Protein AF-A0A9N8HXK8-F1 (afdb_monomer_lite)

Foldseek 3Di:
DWDWDWDWDDDPNQTKIWIDTDDPDDPPDDDDIPIDDPPPPPDPDPPDPPPDPAKDDKWFKFFDDDPDDDDPDDDPVHAFWTKFAQDCQPPHDRWADDDPDIDHDDNFFIAIGTDDPPRQRRIKMWGWPQWDDDDPDTWTKTFIAGPVRWTWFDDDFTITTHPDDDPPPQRRIKTWLDFHPDADPDPVDFGKTWIAGCDPNDSQWTFFFDADGDHNYTTTIDGNVVCVPNRRVGGIIGTDDDPPPPDPPPDPPDPPDDPDDDDDDDDDDDDDDDDDD

Structure (mmCIF, N/CA/C/O backbone):
data_AF-A0A9N8HXK8-F1
#
_entry.id   AF-A0A9N8HXK8-F1
#
loop_
_atom_site.group_PDB
_atom_site.id
_atom_site.type_symbol
_atom_site.label_atom_id
_atom_site.label_alt_id
_atom_site.label_comp_id
_atom_site.label_asym_id
_atom_site.label_entity_id
_atom_site.label_seq_id
_atom_site.pdbx_PDB_ins_code
_atom_site.Cartn_x
_atom_site.Cartn_y
_atom_site.Cartn_z
_atom_site.occupancy
_atom_site.B_iso_or_equiv
_atom_site.auth_seq_id
_atom_site.auth_comp_id
_atom_site.auth_asym_id
_atom_site.auth_atom_id
_atom_site.pdbx_PDB_model_num
ATOM 1 N N . GLU A 1 1 ? -29.219 19.115 31.962 1.00 43.78 1 GLU A N 1
ATOM 2 C CA . GLU A 1 1 ? -28.554 18.117 31.107 1.00 43.78 1 GLU A CA 1
ATOM 3 C C . GLU A 1 1 ? -27.459 18.881 30.406 1.00 43.78 1 GLU A C 1
ATOM 5 O O . GLU A 1 1 ? -27.783 19.799 29.669 1.00 43.78 1 GLU A O 1
ATOM 10 N N . ASP A 1 2 ? -26.200 18.621 30.743 1.00 38.12 2 ASP A N 1
ATOM 11 C CA . ASP A 1 2 ? -25.096 19.437 30.236 1.00 38.12 2 ASP A CA 1
ATOM 12 C C . ASP A 1 2 ? -24.826 19.049 28.780 1.00 38.12 2 ASP A C 1
ATOM 14 O O . ASP A 1 2 ? -24.461 17.909 28.480 1.00 38.12 2 ASP A O 1
ATOM 18 N N . THR A 1 3 ? -25.063 19.982 27.862 1.00 44.72 3 THR A N 1
ATOM 19 C CA . THR A 1 3 ? -24.798 19.802 26.433 1.00 44.72 3 THR A CA 1
ATOM 20 C C . THR A 1 3 ? -23.419 20.353 26.092 1.00 44.72 3 THR A C 1
ATOM 22 O O . THR A 1 3 ? -23.139 21.525 26.340 1.00 44.72 3 THR A O 1
ATOM 25 N N . TRP A 1 4 ? -22.566 19.517 25.501 1.00 45.34 4 TRP A N 1
ATOM 26 C CA . TRP A 1 4 ? -21.218 19.885 25.068 1.00 45.34 4 TRP A CA 1
ATOM 27 C C . TRP A 1 4 ? -21.169 19.999 23.545 1.00 45.34 4 TRP A C 1
ATOM 29 O O . TRP A 1 4 ? -21.616 19.093 22.841 1.00 45.34 4 TRP A O 1
ATOM 39 N N . GLU A 1 5 ? -20.577 21.076 23.035 1.00 46.69 5 GLU A N 1
ATOM 40 C CA . GLU A 1 5 ? -20.221 21.204 21.619 1.00 46.69 5 GLU A CA 1
ATOM 41 C C . GLU A 1 5 ? -18.714 20.979 21.453 1.00 46.69 5 GLU A C 1
ATOM 43 O O . GLU A 1 5 ? -17.900 21.578 22.160 1.00 46.69 5 GLU A O 1
ATOM 48 N N . THR A 1 6 ? -18.341 20.106 20.515 1.00 43.06 6 THR A N 1
ATOM 49 C CA . THR A 1 6 ? -16.945 19.890 20.113 1.00 43.06 6 THR A CA 1
ATOM 50 C C . THR A 1 6 ? -16.745 20.428 18.705 1.00 43.06 6 THR A C 1
ATOM 52 O O . THR A 1 6 ? -17.571 20.206 17.820 1.00 43.06 6 THR A O 1
ATOM 55 N N . MET A 1 7 ? -15.652 21.160 18.497 1.00 44.94 7 MET A N 1
ATOM 56 C CA . MET A 1 7 ? -15.270 21.665 17.182 1.00 44.94 7 MET A CA 1
ATOM 57 C C . MET A 1 7 ? -13.817 21.292 16.913 1.00 44.94 7 MET A C 1
ATOM 59 O O . MET A 1 7 ? -12.911 21.712 17.634 1.00 44.94 7 MET A O 1
ATOM 63 N N . GLU A 1 8 ? -13.610 20.495 15.871 1.00 42.19 8 GLU A N 1
ATOM 64 C CA . GLU A 1 8 ? -12.284 20.144 15.382 1.00 42.19 8 GLU A CA 1
ATOM 65 C C . GLU A 1 8 ? -11.814 21.232 14.413 1.00 42.19 8 GLU A C 1
ATOM 67 O O . GLU A 1 8 ? -12.523 21.623 13.482 1.00 42.19 8 GLU A O 1
ATOM 72 N N . SER A 1 9 ? -10.625 21.776 14.649 1.00 48.44 9 SER A N 1
ATOM 73 C CA . SER A 1 9 ? -10.037 22.780 13.771 1.00 48.44 9 SER A CA 1
ATOM 74 C C . SER A 1 9 ? -8.517 22.635 13.767 1.00 48.44 9 SER A C 1
ATOM 76 O O . SER A 1 9 ? -7.923 22.084 14.693 1.00 48.44 9 SER A O 1
ATOM 78 N N . SER A 1 10 ? -7.881 23.059 12.674 1.00 39.41 10 SER A N 1
ATOM 79 C CA . SER A 1 10 ? -6.444 22.898 12.463 1.00 39.41 10 SER A CA 1
ATOM 80 C C . SER A 1 10 ? -5.807 24.237 12.116 1.00 39.41 10 SER A C 1
ATOM 82 O O . SER A 1 10 ? -6.100 24.821 11.072 1.00 39.41 10 SER A O 1
ATOM 84 N N . ILE A 1 11 ? -4.875 24.685 12.951 1.00 39.72 11 ILE A N 1
ATOM 85 C CA . ILE A 1 11 ? -3.982 25.812 12.683 1.00 39.72 11 ILE A CA 1
ATOM 86 C C . ILE A 1 11 ? -2.592 25.191 12.560 1.00 39.72 11 ILE A C 1
ATOM 88 O O . ILE A 1 11 ? -2.108 24.559 13.494 1.00 39.72 11 ILE A O 1
ATOM 92 N N . LEU A 1 12 ? -1.972 25.321 11.382 1.00 40.28 12 LEU A N 1
ATOM 93 C CA . LEU A 1 12 ? -0.624 24.805 11.086 1.00 40.28 12 LEU A CA 1
ATOM 94 C C . LEU A 1 12 ? -0.465 23.268 11.162 1.00 40.28 12 LEU A C 1
ATOM 96 O O . LEU A 1 12 ? 0.637 22.776 11.379 1.00 40.28 12 LEU A O 1
ATOM 100 N N . GLY A 1 13 ? -1.541 22.500 10.954 1.00 42.47 13 GLY A N 1
ATOM 101 C CA . GLY A 1 13 ? -1.471 21.031 10.872 1.00 42.47 13 GLY A CA 1
ATOM 102 C C . GLY A 1 13 ? -1.364 20.305 12.217 1.00 42.47 13 GLY A C 1
ATOM 103 O O . GLY A 1 13 ? -1.147 19.097 12.231 1.00 42.47 13 GLY A O 1
ATOM 104 N N . ILE A 1 14 ? -1.543 21.014 13.334 1.00 42.06 14 ILE A N 1
ATOM 105 C CA . ILE A 1 14 ? -1.634 20.416 14.668 1.00 42.06 14 ILE A CA 1
ATOM 106 C C . ILE A 1 14 ? -3.122 20.333 15.045 1.00 42.06 14 ILE A C 1
ATOM 108 O O . ILE A 1 14 ? -3.783 21.377 15.048 1.00 42.06 14 ILE A O 1
ATOM 112 N N . PRO A 1 15 ? -3.670 19.137 15.334 1.00 48.53 15 PRO A N 1
ATOM 113 C CA . PRO A 1 15 ? -5.048 19.012 15.789 1.00 48.53 15 PRO A CA 1
ATOM 114 C C . PRO A 1 15 ? -5.186 19.593 17.201 1.00 48.53 15 PRO A C 1
ATOM 116 O O . PRO A 1 15 ? -4.362 19.322 18.077 1.00 48.53 15 PRO A O 1
ATOM 119 N N . TYR A 1 16 ? -6.233 20.381 17.428 1.00 50.00 16 TYR A N 1
ATOM 120 C CA . TYR A 1 16 ? -6.632 20.830 18.759 1.00 50.00 16 TYR A CA 1
ATOM 121 C C . TYR A 1 16 ? -8.112 20.553 18.991 1.00 50.00 16 TYR A C 1
ATOM 123 O O . TYR A 1 16 ? -8.918 20.557 18.061 1.00 50.00 16 TYR A O 1
ATOM 131 N N . TRP A 1 17 ? -8.452 20.338 20.258 1.00 53.06 17 TRP A N 1
ATOM 132 C CA . TRP A 1 17 ? -9.821 20.165 20.719 1.00 53.06 17 TRP A CA 1
ATOM 133 C C . TRP A 1 17 ? -10.184 21.387 21.553 1.00 53.06 17 TRP A C 1
ATOM 135 O O . TRP A 1 17 ? -9.527 21.678 22.556 1.00 53.06 17 TRP A O 1
ATOM 145 N N . CYS A 1 18 ? -11.206 22.119 21.123 1.00 56.41 18 CYS A N 1
ATOM 146 C CA . CYS A 1 18 ? -11.802 23.170 21.936 1.00 56.41 18 CYS A CA 1
ATOM 147 C C . CYS A 1 18 ? -13.104 22.621 22.513 1.00 56.41 18 CYS A C 1
ATOM 149 O O . CYS A 1 18 ? -13.940 22.088 21.779 1.00 56.41 18 CYS A O 1
ATOM 151 N N . VAL A 1 19 ? -13.248 22.727 23.830 1.00 54.22 19 VAL A N 1
ATOM 152 C CA . VAL A 1 19 ? -14.462 22.327 24.539 1.00 54.22 19 VAL A CA 1
ATOM 153 C C . VAL A 1 19 ? -15.177 23.600 24.956 1.00 54.22 19 VAL A C 1
ATOM 155 O O . VAL A 1 19 ? -14.555 24.523 25.481 1.00 54.22 19 VAL A O 1
ATOM 158 N N . LYS A 1 20 ? -16.482 23.666 24.697 1.00 61.44 20 LYS A N 1
ATOM 159 C CA . LYS A 1 20 ? -17.329 24.756 25.169 1.00 61.44 20 LYS A CA 1
ATOM 160 C C . LYS A 1 20 ? -18.378 24.191 26.112 1.00 61.44 20 LYS A C 1
ATOM 162 O O . LYS A 1 20 ? -19.207 23.379 25.704 1.00 61.44 20 LYS A O 1
ATOM 167 N N . GLU A 1 21 ? -18.334 24.632 27.361 1.00 55.91 21 GLU A N 1
ATOM 168 C CA . GLU A 1 21 ? -19.399 24.378 28.324 1.00 55.91 21 GLU A CA 1
ATOM 169 C C . GLU A 1 21 ? -20.578 25.302 27.997 1.00 55.91 21 GLU A C 1
ATOM 171 O O . GLU A 1 21 ? -20.448 26.530 28.014 1.00 55.91 21 GLU A O 1
ATOM 176 N N . ILE A 1 22 ? -21.726 24.725 27.639 1.00 54.38 22 ILE A N 1
ATOM 177 C CA . ILE A 1 22 ? -22.954 25.493 27.428 1.00 54.38 22 ILE A CA 1
ATOM 178 C C . ILE A 1 22 ? -23.648 25.607 28.780 1.00 54.38 22 ILE A C 1
ATOM 180 O O . ILE A 1 22 ? -24.385 24.718 29.197 1.00 54.38 22 ILE A O 1
ATOM 184 N N . VAL A 1 23 ? -23.398 26.714 29.475 1.00 57.69 23 VAL A N 1
ATOM 185 C CA . VAL A 1 23 ? -24.142 27.045 30.691 1.00 57.69 23 VAL A CA 1
ATOM 186 C C . VAL A 1 23 ? -25.466 27.678 30.269 1.00 57.69 23 VAL A C 1
ATOM 188 O O . VAL A 1 23 ? -25.507 28.821 29.806 1.00 57.69 23 VAL A O 1
ATOM 191 N N . ASP A 1 24 ? -26.553 26.918 30.392 1.00 55.47 24 ASP A N 1
ATOM 192 C CA . ASP A 1 24 ? -27.912 27.400 30.154 1.00 55.47 24 ASP A CA 1
ATOM 193 C C . ASP A 1 24 ? -28.216 28.606 31.062 1.00 55.47 24 ASP A C 1
ATOM 195 O O . ASP A 1 24 ? -28.343 28.450 32.274 1.00 55.47 24 ASP A O 1
ATOM 199 N N . SER A 1 25 ? -28.319 29.804 30.464 1.00 53.38 25 SER A N 1
ATOM 200 C CA . SER A 1 25 ? -29.439 30.756 30.648 1.00 53.38 25 SER A CA 1
ATOM 201 C C . SER A 1 25 ? -29.139 32.226 30.302 1.00 53.38 25 SER A C 1
ATOM 203 O O . SER A 1 25 ? -30.004 33.061 30.544 1.00 53.38 25 SER A O 1
ATOM 205 N N . ASP A 1 26 ? -27.988 32.600 29.731 1.00 50.56 26 ASP A N 1
ATOM 206 C CA . ASP A 1 26 ? -27.752 34.007 29.342 1.00 50.56 26 ASP A CA 1
ATOM 207 C C . ASP A 1 26 ? -26.970 34.144 28.025 1.00 50.56 26 ASP A C 1
ATOM 209 O O . ASP A 1 26 ? -25.740 34.173 27.987 1.00 50.56 26 ASP A O 1
ATOM 213 N N . ALA A 1 27 ? -27.703 34.309 26.920 1.00 53.38 27 ALA A N 1
ATOM 214 C CA . ALA A 1 27 ? -27.192 34.429 25.549 1.00 53.38 27 ALA A CA 1
ATOM 215 C C . ALA A 1 27 ? -26.409 35.734 25.246 1.00 53.38 27 ALA A C 1
ATOM 217 O O . ALA A 1 27 ? -26.303 36.136 24.089 1.00 53.38 27 ALA A O 1
ATOM 218 N N . SER A 1 28 ? -25.876 36.428 26.258 1.00 51.12 28 SER A N 1
ATOM 219 C CA . SER A 1 28 ? -25.209 37.731 26.088 1.00 51.12 28 SER A CA 1
ATOM 220 C C . SER A 1 28 ? -23.779 37.820 26.627 1.00 51.12 28 SER A C 1
ATOM 222 O O . SER A 1 28 ? -23.146 38.867 26.480 1.00 51.12 28 SER A O 1
ATOM 224 N N . LYS A 1 29 ? -23.221 36.747 27.200 1.00 48.50 29 LYS A N 1
ATOM 225 C CA . LYS A 1 29 ? -21.821 36.740 27.645 1.00 48.50 29 LYS A CA 1
ATOM 226 C C . LYS A 1 29 ? -20.966 35.920 26.685 1.00 48.50 29 LYS A C 1
ATOM 228 O O . LYS A 1 29 ? -21.115 34.710 26.583 1.00 48.50 29 LYS A O 1
ATOM 233 N N . SER A 1 30 ? -20.075 36.615 25.978 1.00 49.72 30 SER A N 1
ATOM 234 C CA . SER A 1 30 ? -18.961 36.024 25.234 1.00 49.72 30 SER A CA 1
ATOM 235 C C . SER A 1 30 ? -18.102 35.209 26.200 1.00 49.72 30 SER A C 1
ATOM 237 O O . SER A 1 30 ? -17.313 35.786 26.944 1.00 49.72 30 SER A O 1
ATOM 239 N N . SER A 1 31 ? -18.294 33.893 26.236 1.00 51.03 31 SER A N 1
ATOM 240 C CA . SER A 1 31 ? -17.411 32.964 26.936 1.00 51.03 31 SER A CA 1
ATOM 241 C C . SER A 1 31 ? -16.248 32.601 26.015 1.00 51.03 31 SER A C 1
ATOM 243 O O . SER A 1 31 ? -16.475 32.121 24.900 1.00 51.03 31 SER A O 1
ATOM 245 N N . ASP A 1 32 ? -15.025 32.838 26.477 1.00 56.16 32 ASP A N 1
ATOM 246 C CA . ASP A 1 32 ? -13.803 32.433 25.789 1.00 56.16 32 ASP A CA 1
ATOM 247 C C . ASP A 1 32 ? -13.749 30.899 25.665 1.00 56.16 32 ASP A C 1
ATOM 249 O O . ASP A 1 32 ? -14.110 30.178 26.594 1.00 56.16 32 ASP A O 1
ATOM 253 N N . TYR A 1 33 ? -13.332 30.387 24.504 1.00 59.19 33 TYR A N 1
ATOM 254 C CA . TYR A 1 33 ? -13.090 28.955 24.326 1.00 59.19 33 TYR A CA 1
ATOM 255 C C . TYR A 1 33 ? -11.821 28.564 25.089 1.00 59.19 33 TYR A C 1
ATOM 257 O O . TYR A 1 33 ? -10.746 29.101 24.808 1.00 59.19 33 TYR A O 1
ATOM 265 N N . GLU A 1 34 ? -11.910 27.587 25.991 1.00 52.78 34 GLU A N 1
ATOM 266 C CA . GLU A 1 34 ? -10.719 26.908 26.499 1.00 52.78 34 GLU A CA 1
ATOM 267 C C . GLU A 1 34 ? -10.285 25.855 25.474 1.00 52.78 34 GLU A C 1
ATOM 269 O O . GLU A 1 34 ? -10.826 24.752 25.377 1.00 52.78 34 GLU A O 1
ATOM 274 N N . CYS A 1 35 ? -9.309 26.224 24.647 1.00 49.50 35 CYS A N 1
ATOM 275 C CA . CYS A 1 35 ? -8.663 25.289 23.738 1.00 49.50 35 CYS A CA 1
ATOM 276 C C . CYS A 1 35 ? -7.465 24.659 24.451 1.00 49.50 35 CYS A C 1
ATOM 278 O O . CYS A 1 35 ? -6.475 25.332 24.752 1.00 49.50 35 CYS A O 1
ATOM 280 N N . LEU A 1 36 ? -7.542 23.355 24.713 1.00 43.75 36 LEU A N 1
ATOM 281 C CA . LEU A 1 36 ? -6.423 22.610 25.276 1.00 43.75 36 LEU A CA 1
ATOM 282 C C . LEU A 1 36 ? -5.403 22.343 24.169 1.00 43.75 36 LEU A C 1
ATOM 284 O O . LEU A 1 36 ? -5.621 21.543 23.257 1.00 43.75 36 LEU A O 1
ATOM 288 N N . ARG A 1 37 ? -4.257 23.019 24.258 1.00 42.53 37 ARG A N 1
ATOM 289 C CA . ARG A 1 37 ? -3.089 22.700 23.440 1.00 42.53 37 ARG A CA 1
ATOM 290 C C . ARG A 1 37 ? -2.465 21.421 23.992 1.00 42.53 37 ARG A C 1
ATOM 292 O O . ARG A 1 37 ? -1.846 21.450 25.052 1.00 42.53 37 ARG A O 1
ATOM 299 N N . MET A 1 38 ? -2.595 20.306 23.275 1.00 41.28 38 MET A N 1
ATOM 300 C CA . MET A 1 38 ? -1.751 19.142 23.544 1.00 41.28 38 MET A CA 1
ATOM 301 C C . MET A 1 38 ? -0.320 19.474 23.120 1.00 41.28 38 MET A C 1
ATOM 303 O O . MET A 1 38 ? 0.072 19.282 21.969 1.00 41.28 38 MET A O 1
ATOM 307 N N . GLU A 1 39 ? 0.472 20.007 24.045 1.00 36.28 39 GLU A N 1
ATOM 308 C CA . GLU A 1 39 ? 1.921 20.025 23.895 1.00 36.28 39 GLU A CA 1
ATOM 309 C C . GLU A 1 39 ? 2.423 18.593 24.099 1.00 36.28 39 GLU A C 1
ATOM 311 O O . GLU A 1 39 ? 2.677 18.141 25.214 1.00 36.28 39 GLU A O 1
ATOM 316 N N . TYR A 1 40 ? 2.524 17.842 23.000 1.00 38.44 40 TYR A N 1
ATOM 317 C CA . TYR A 1 40 ? 3.260 16.584 23.001 1.00 38.44 40 TYR A CA 1
ATOM 318 C C . TYR A 1 40 ? 4.741 16.908 23.197 1.00 38.44 40 TYR A C 1
ATOM 320 O O . TYR A 1 40 ? 5.470 17.216 22.253 1.00 38.44 40 TYR A O 1
ATOM 328 N N . HIS A 1 41 ? 5.198 16.842 24.445 1.00 30.33 41 HIS A N 1
ATOM 329 C CA . HIS A 1 41 ? 6.618 16.772 24.749 1.00 30.33 41 HIS A CA 1
ATOM 330 C C . HIS A 1 41 ? 7.127 15.393 24.325 1.00 30.33 41 HIS A C 1
ATOM 332 O O . HIS A 1 41 ? 7.192 14.462 25.123 1.00 30.33 41 HIS A O 1
ATOM 338 N N . ALA A 1 42 ? 7.460 15.249 23.042 1.00 37.03 42 ALA A N 1
ATOM 339 C CA . ALA A 1 42 ? 8.245 14.121 22.572 1.00 37.03 42 ALA A CA 1
ATOM 340 C C . ALA A 1 42 ? 9.634 14.230 23.212 1.00 37.03 42 ALA A C 1
ATOM 342 O O . ALA A 1 42 ? 10.468 15.036 22.794 1.00 37.03 42 ALA A O 1
ATOM 343 N N . THR A 1 43 ? 9.878 13.464 24.272 1.00 32.28 43 THR A N 1
ATOM 344 C CA . THR A 1 43 ? 11.224 13.280 24.809 1.00 32.28 43 THR A CA 1
ATOM 345 C C . THR A 1 43 ? 12.066 12.654 23.697 1.00 32.28 43 THR A C 1
ATOM 347 O O . THR A 1 43 ? 11.674 11.593 23.203 1.00 32.28 43 THR A O 1
ATOM 350 N N . PRO A 1 44 ? 13.192 13.262 23.272 1.00 32.19 44 PRO A N 1
ATOM 351 C CA . PRO A 1 44 ? 14.061 12.660 22.272 1.00 32.19 44 PRO A CA 1
ATOM 352 C C . PRO A 1 44 ? 14.497 11.290 22.780 1.00 32.19 44 PRO A C 1
ATOM 354 O O . PRO A 1 44 ? 15.247 11.186 23.752 1.00 32.19 44 PRO A O 1
ATOM 357 N N . THR A 1 45 ? 13.970 10.230 22.177 1.00 40.12 45 THR A N 1
ATOM 358 C CA . THR A 1 45 ? 14.437 8.879 22.466 1.00 40.12 45 THR A CA 1
ATOM 359 C C . THR A 1 45 ? 15.822 8.764 21.827 1.00 40.12 45 THR A C 1
ATOM 361 O O . THR A 1 45 ? 15.977 9.185 20.676 1.00 40.12 45 THR A O 1
ATOM 364 N N . PRO A 1 46 ? 16.853 8.285 22.545 1.00 36.34 46 PRO A N 1
ATOM 365 C CA . PRO A 1 46 ? 18.149 8.036 21.925 1.00 36.34 46 PRO A CA 1
ATOM 366 C C . PRO A 1 46 ? 17.964 7.117 20.704 1.00 36.34 46 PRO A C 1
ATOM 368 O O . PRO A 1 46 ? 17.074 6.264 20.733 1.00 36.34 46 PRO A O 1
ATOM 371 N N . PRO A 1 47 ? 18.748 7.306 19.626 1.00 41.75 47 PRO A N 1
ATOM 372 C CA . PRO A 1 47 ? 18.647 6.465 18.439 1.00 41.75 47 PRO A CA 1
ATOM 373 C C . PRO A 1 47 ? 18.839 5.003 18.848 1.00 41.75 47 PRO A C 1
ATOM 375 O O . PRO A 1 47 ? 19.837 4.661 19.479 1.00 41.75 47 PRO A O 1
ATOM 378 N N . ASP A 1 48 ? 17.846 4.171 18.543 1.00 43.09 48 ASP A N 1
ATOM 379 C CA . ASP A 1 48 ? 17.855 2.760 18.908 1.00 43.09 48 ASP A CA 1
ATOM 380 C C . ASP A 1 48 ? 18.904 2.030 18.056 1.00 43.09 48 ASP A C 1
ATOM 382 O O . ASP A 1 48 ? 18.825 1.994 16.827 1.00 43.09 48 ASP A O 1
ATOM 386 N N . GLU A 1 49 ? 19.915 1.472 18.720 1.00 38.69 49 GLU A N 1
ATOM 387 C CA . GLU A 1 49 ? 21.100 0.837 18.122 1.00 38.69 49 GLU A CA 1
ATOM 388 C C 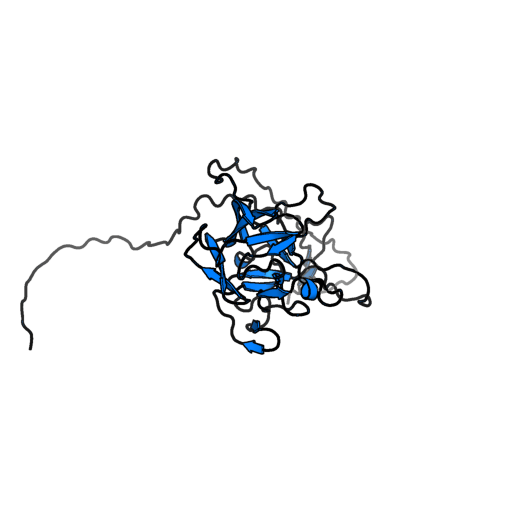. GLU A 1 49 ? 20.767 -0.504 17.423 1.00 38.69 49 GLU A C 1
ATOM 390 O O . GLU A 1 49 ? 21.635 -1.153 16.843 1.00 38.69 49 GLU A O 1
ATOM 395 N N . HIS A 1 50 ? 19.488 -0.907 17.427 1.00 45.66 50 HIS A N 1
ATOM 396 C CA . HIS A 1 50 ? 18.963 -2.108 16.773 1.00 45.66 50 HIS A CA 1
ATOM 397 C C . HIS A 1 50 ? 18.094 -1.849 15.534 1.00 45.66 50 HIS A C 1
ATOM 399 O O . HIS A 1 50 ? 17.378 -2.748 15.089 1.00 45.66 50 HIS A O 1
ATOM 405 N N . GLN A 1 51 ? 18.173 -0.668 14.918 1.00 44.97 51 GLN A N 1
ATOM 406 C CA . GLN A 1 51 ? 17.661 -0.509 13.558 1.00 44.97 51 GLN A CA 1
ATOM 407 C C . GLN A 1 51 ? 18.446 -1.440 12.626 1.00 44.97 51 GLN A C 1
ATOM 409 O O . GLN A 1 51 ? 19.631 -1.218 12.367 1.00 44.97 51 GLN A O 1
ATOM 414 N N . GLN A 1 52 ? 17.801 -2.512 12.147 1.00 48.12 52 GLN A N 1
ATOM 415 C CA . GLN A 1 52 ? 18.407 -3.347 11.117 1.00 48.12 52 GLN A CA 1
ATOM 416 C C . GLN A 1 52 ? 18.775 -2.441 9.934 1.00 48.12 52 GLN A C 1
ATOM 418 O O . GLN A 1 52 ? 17.931 -1.657 9.483 1.00 48.12 52 GLN A O 1
ATOM 423 N N . PRO A 1 53 ? 20.029 -2.493 9.454 1.00 42.84 53 PRO A N 1
ATOM 424 C CA . PRO A 1 53 ? 20.451 -1.673 8.333 1.00 42.84 53 PRO A CA 1
ATOM 425 C C . PRO A 1 53 ? 19.554 -1.988 7.132 1.00 42.84 53 PRO A C 1
ATOM 427 O O . PRO A 1 53 ? 19.567 -3.109 6.636 1.00 42.84 53 PRO A O 1
ATOM 430 N N . GLY A 1 54 ? 18.755 -1.007 6.700 1.00 59.31 54 GLY A N 1
ATOM 431 C CA . GLY A 1 54 ? 17.846 -1.139 5.557 1.00 59.31 54 GLY A CA 1
ATOM 432 C C . GLY A 1 54 ? 16.347 -1.058 5.868 1.00 59.31 54 GLY A C 1
ATOM 433 O O . GLY A 1 54 ? 15.565 -1.026 4.925 1.00 59.31 54 GLY A O 1
ATOM 434 N N . SER A 1 55 ? 15.914 -0.978 7.132 1.00 65.50 55 SER A N 1
ATOM 435 C CA . SER A 1 55 ? 14.487 -0.759 7.427 1.00 65.50 55 SER A CA 1
ATOM 436 C C . SER A 1 55 ? 14.129 0.730 7.342 1.00 65.50 55 SER A C 1
ATOM 438 O O . SER A 1 55 ? 14.671 1.565 8.074 1.00 65.50 55 SER A O 1
ATOM 440 N N . PHE A 1 56 ? 13.228 1.085 6.428 1.00 70.19 56 PHE A N 1
ATOM 441 C CA . PHE A 1 56 ? 12.624 2.415 6.382 1.00 70.19 56 PHE A CA 1
ATOM 442 C C . PHE A 1 56 ? 11.478 2.415 7.404 1.00 70.19 56 PHE A C 1
ATOM 444 O O . PHE A 1 56 ? 10.693 1.475 7.404 1.00 70.19 56 PHE A O 1
ATOM 451 N N . GLY A 1 57 ? 11.426 3.415 8.297 1.00 77.81 57 GLY A N 1
ATOM 452 C CA . GLY A 1 57 ? 10.558 3.431 9.492 1.00 77.81 57 GLY A CA 1
ATOM 453 C C . GLY A 1 57 ? 9.054 3.172 9.279 1.00 77.81 57 GLY A C 1
ATOM 454 O O . GLY A 1 57 ? 8.591 2.875 8.191 1.00 77.81 57 GLY A O 1
ATOM 455 N N . ALA A 1 58 ? 8.256 3.289 10.339 1.00 85.69 58 ALA A N 1
ATOM 456 C CA . ALA A 1 58 ? 6.823 3.010 10.247 1.00 85.69 58 ALA A CA 1
ATOM 457 C C . ALA A 1 58 ? 6.081 4.115 9.466 1.00 85.69 58 ALA A C 1
ATOM 459 O O . ALA A 1 58 ? 6.232 5.304 9.772 1.00 85.69 58 ALA A O 1
ATOM 460 N N . PHE A 1 59 ? 5.256 3.733 8.492 1.00 89.81 59 PHE A N 1
ATOM 461 C CA . PHE A 1 59 ? 4.461 4.652 7.672 1.00 89.81 59 PHE A CA 1
ATOM 462 C C . PHE A 1 59 ? 3.022 4.176 7.538 1.00 89.81 59 PHE A C 1
ATOM 464 O O . PHE A 1 59 ? 2.753 2.977 7.552 1.00 89.81 59 PHE A O 1
ATOM 471 N N . HIS A 1 60 ? 2.105 5.116 7.316 1.00 91.50 60 HIS A N 1
ATOM 472 C CA . HIS A 1 60 ? 0.833 4.780 6.678 1.00 91.50 60 HIS A CA 1
ATOM 473 C C . HIS A 1 60 ? 0.993 4.899 5.172 1.00 91.50 60 HIS A C 1
ATOM 475 O O . HIS A 1 60 ? 1.604 5.854 4.684 1.00 91.50 60 HIS A O 1
ATOM 481 N N . ILE A 1 61 ? 0.428 3.943 4.441 1.00 93.56 61 ILE A N 1
ATOM 482 C CA . ILE A 1 61 ? 0.395 3.962 2.980 1.00 93.56 61 ILE A CA 1
ATOM 483 C C . ILE A 1 61 ? -0.964 4.528 2.571 1.00 93.56 61 ILE A C 1
ATOM 485 O O . ILE A 1 61 ? -1.987 3.846 2.654 1.00 93.56 61 ILE A O 1
ATOM 489 N N . LYS A 1 62 ? -0.979 5.803 2.186 1.00 93.00 62 LYS A N 1
ATOM 490 C CA . LYS A 1 62 ? -2.187 6.544 1.816 1.00 93.00 62 LYS A CA 1
ATOM 491 C C . LYS A 1 62 ? -2.373 6.535 0.305 1.00 93.00 62 LYS A C 1
ATOM 493 O O . LYS A 1 62 ? -1.412 6.749 -0.426 1.00 93.00 62 LYS A O 1
ATOM 498 N N . LEU A 1 63 ? -3.601 6.343 -0.160 1.00 91.94 63 LEU A N 1
ATOM 499 C CA . LEU A 1 63 ? -3.944 6.487 -1.569 1.00 91.94 63 LEU A CA 1
ATOM 500 C C . LEU A 1 63 ? -3.782 7.953 -1.993 1.00 91.94 63 LEU A C 1
ATOM 502 O O . LEU A 1 63 ? -4.351 8.867 -1.383 1.00 91.94 63 LEU A O 1
ATOM 506 N N . TYR A 1 64 ? -2.991 8.173 -3.036 1.00 87.38 64 TYR A N 1
ATOM 507 C CA . TYR A 1 64 ? -2.839 9.473 -3.665 1.00 87.38 64 TYR A CA 1
ATOM 508 C C . TYR A 1 64 ? -3.948 9.688 -4.689 1.00 87.38 64 TYR A C 1
ATOM 510 O O . TYR A 1 64 ? -4.222 8.809 -5.495 1.00 87.38 64 TYR A O 1
ATOM 518 N N . TRP A 1 65 ? -4.523 10.887 -4.713 1.00 80.50 65 TRP A N 1
ATOM 519 C CA . TRP A 1 65 ? -5.535 11.266 -5.694 1.00 80.50 65 TRP A CA 1
ATOM 520 C C . TRP A 1 65 ? -5.267 12.694 -6.169 1.00 80.50 65 TRP A C 1
ATOM 522 O O . TRP A 1 65 ? -5.143 13.599 -5.334 1.00 80.50 65 TRP A O 1
ATOM 532 N N . GLU A 1 66 ? -5.149 12.941 -7.483 1.00 69.81 66 GLU A N 1
ATOM 533 C CA . GLU A 1 66 ? -4.963 14.318 -7.947 1.00 69.81 66 GLU A CA 1
ATOM 534 C C . GLU A 1 66 ? -6.263 15.102 -7.754 1.00 69.81 66 GLU A C 1
ATOM 536 O O . GLU A 1 66 ? -7.294 14.828 -8.367 1.00 69.81 66 GLU A O 1
ATOM 541 N N . ARG A 1 67 ? -6.201 16.170 -6.951 1.00 58.34 67 ARG A N 1
ATOM 542 C CA . ARG A 1 67 ? -7.228 17.218 -6.936 1.00 58.34 67 ARG A CA 1
ATOM 543 C C . ARG A 1 67 ? -7.195 17.999 -8.249 1.00 58.34 67 ARG A C 1
ATOM 545 O O . ARG A 1 67 ? -6.749 19.148 -8.287 1.00 58.34 67 ARG A O 1
ATOM 552 N N . ARG A 1 68 ? -7.659 17.419 -9.348 1.00 53.94 68 ARG A N 1
ATOM 553 C CA . ARG A 1 68 ? -7.934 18.183 -10.565 1.00 53.94 68 ARG A CA 1
ATOM 554 C C . ARG A 1 68 ? -9.409 18.074 -10.912 1.00 53.94 68 ARG A C 1
ATOM 556 O O . ARG A 1 68 ? -9.846 17.106 -11.504 1.00 53.94 68 ARG A O 1
ATOM 563 N N . ILE A 1 69 ? -10.121 19.142 -10.541 1.00 46.94 69 ILE A N 1
ATOM 564 C CA . ILE A 1 69 ? -11.215 19.751 -11.306 1.00 46.94 69 ILE A CA 1
ATOM 565 C C . ILE A 1 69 ? -12.327 18.757 -11.673 1.00 46.94 69 ILE A C 1
ATOM 567 O O . ILE A 1 69 ? -12.247 18.153 -12.730 1.00 46.94 69 ILE A O 1
ATOM 571 N N . LEU A 1 70 ? -13.362 18.646 -10.824 1.00 41.94 70 LEU A N 1
ATOM 572 C CA . LEU A 1 70 ? -14.794 18.510 -11.193 1.00 41.94 70 LEU A CA 1
ATOM 573 C C . LEU A 1 70 ? -15.710 18.131 -10.000 1.00 41.94 70 LEU A C 1
ATOM 575 O O . LEU A 1 70 ? -16.740 17.498 -10.197 1.00 41.94 70 LEU A O 1
ATOM 579 N N . LEU A 1 71 ? -15.417 18.556 -8.764 1.00 46.09 71 LEU A N 1
ATOM 580 C CA . LEU A 1 71 ? -16.415 18.491 -7.688 1.00 46.09 71 LEU A CA 1
ATOM 581 C C . LEU A 1 71 ? -16.763 19.896 -7.211 1.00 46.09 71 LEU A C 1
ATOM 583 O O . LEU A 1 71 ? -15.957 20.641 -6.655 1.00 46.09 71 LEU A O 1
ATOM 587 N N . SER A 1 72 ? -18.002 20.257 -7.513 1.00 49.62 72 SER A N 1
ATOM 588 C CA . SER A 1 72 ? -18.737 21.382 -6.971 1.00 49.62 72 SER A CA 1
ATOM 589 C C . SER A 1 72 ? -18.594 21.457 -5.446 1.00 49.62 72 SER A C 1
ATOM 591 O O . SER A 1 72 ? -19.222 20.702 -4.718 1.00 49.62 72 SER A O 1
ATOM 593 N N . HIS A 1 73 ? -17.765 22.389 -4.984 1.00 43.34 73 HIS A N 1
ATOM 594 C CA . HIS A 1 73 ? -17.869 23.191 -3.759 1.00 43.34 73 HIS A CA 1
ATOM 595 C C . HIS A 1 73 ? -18.246 22.593 -2.387 1.00 43.34 73 HIS A C 1
ATOM 597 O O . HIS A 1 73 ? -18.379 23.401 -1.472 1.00 43.34 73 HIS A O 1
ATOM 603 N N . ASN A 1 74 ? -18.369 21.281 -2.149 1.00 47.53 74 ASN A N 1
ATOM 604 C CA . ASN A 1 74 ? -18.705 20.842 -0.782 1.00 47.53 74 ASN A CA 1
ATOM 605 C C . ASN A 1 74 ? -18.241 19.459 -0.313 1.00 47.53 74 ASN A C 1
ATOM 607 O O . ASN A 1 74 ? -18.548 19.090 0.817 1.00 47.53 74 ASN A O 1
ATOM 611 N N . GLU A 1 75 ? -17.493 18.698 -1.108 1.00 47.09 75 GLU A N 1
ATOM 612 C CA . GLU A 1 75 ? -17.012 17.392 -0.654 1.00 47.09 75 GLU A CA 1
ATOM 613 C C . GLU A 1 75 ? -15.566 17.503 -0.174 1.00 47.09 75 GLU A C 1
ATOM 615 O O . GLU A 1 75 ? -14.626 17.609 -0.956 1.00 47.09 75 GLU A O 1
ATOM 620 N N . THR A 1 76 ? -15.380 17.460 1.144 1.00 51.56 76 THR A N 1
ATOM 621 C CA . THR A 1 76 ? -14.088 17.326 1.835 1.00 51.56 76 THR A CA 1
ATOM 622 C C . THR A 1 76 ? -13.458 15.937 1.634 1.00 51.56 76 THR A C 1
ATOM 624 O O . THR A 1 76 ? -12.800 15.421 2.533 1.00 51.56 76 THR A O 1
ATOM 627 N N . LEU A 1 77 ? -13.633 15.333 0.452 1.00 50.72 77 LEU A N 1
ATOM 628 C CA . LEU A 1 77 ? -13.181 13.990 0.043 1.00 50.72 77 LEU A CA 1
ATOM 629 C C . LEU A 1 77 ? -11.658 13.787 0.103 1.00 50.72 77 LEU A C 1
ATOM 631 O O . LEU A 1 77 ? -11.141 12.696 -0.103 1.00 50.72 77 LEU A O 1
ATOM 635 N N . ASP A 1 78 ? -10.913 14.841 0.393 1.00 47.09 78 ASP A N 1
ATOM 636 C CA . ASP A 1 78 ? -9.507 14.950 0.054 1.00 47.09 78 ASP A CA 1
ATOM 637 C C . ASP A 1 78 ? -8.503 14.316 1.025 1.00 47.09 78 ASP A C 1
ATOM 639 O O . ASP A 1 78 ? -7.309 14.629 0.950 1.00 47.09 78 ASP A O 1
ATOM 643 N N . ARG A 1 79 ? -8.923 13.488 1.988 1.00 55.09 79 ARG A N 1
ATOM 644 C CA . ARG A 1 79 ? -7.991 13.052 3.048 1.00 55.09 79 ARG A CA 1
ATOM 645 C C . ARG A 1 79 ? -8.087 11.623 3.543 1.00 55.09 79 ARG A C 1
ATOM 647 O O . ARG A 1 79 ? -7.333 11.299 4.453 1.00 55.09 79 ARG A O 1
ATOM 654 N N . GLU A 1 80 ? -8.938 10.766 2.999 1.00 75.44 80 GLU A N 1
ATOM 655 C CA . GLU A 1 80 ? -9.376 9.667 3.855 1.00 75.44 80 GLU A CA 1
ATOM 656 C C . GLU A 1 80 ? -8.816 8.289 3.546 1.00 75.44 80 GLU A C 1
ATOM 658 O O . GLU A 1 80 ? -8.930 7.479 4.426 1.00 75.44 80 GLU A O 1
ATOM 663 N N . TRP A 1 81 ? -8.181 7.944 2.431 1.00 90.06 81 TRP A N 1
ATOM 664 C CA . TRP A 1 81 ? -7.991 6.508 2.151 1.00 90.06 81 TRP A CA 1
ATOM 665 C C . TRP A 1 81 ? -6.589 5.975 2.453 1.00 90.06 81 TRP A C 1
ATOM 667 O O . TRP A 1 81 ? -5.623 6.348 1.796 1.00 90.06 81 TRP A O 1
ATOM 677 N N . CYS A 1 82 ? -6.482 5.075 3.428 1.00 93.62 82 CYS A N 1
ATOM 678 C CA . CYS A 1 82 ? -5.253 4.377 3.793 1.00 93.62 82 CYS A CA 1
ATOM 679 C C . CYS A 1 82 ? -5.405 2.875 3.589 1.00 93.62 82 CYS A C 1
ATOM 681 O O . CYS A 1 82 ? -6.498 2.318 3.705 1.00 93.62 82 CYS A O 1
ATOM 683 N N . MET A 1 83 ? -4.285 2.221 3.307 1.00 95.62 83 MET A N 1
ATOM 684 C CA . MET A 1 83 ? -4.191 0.771 3.332 1.00 95.62 83 MET A CA 1
ATOM 685 C C . MET A 1 83 ? -4.386 0.270 4.767 1.00 95.62 83 MET A C 1
ATOM 687 O O . MET A 1 83 ? -3.812 0.816 5.708 1.00 95.62 83 MET A O 1
ATOM 691 N N . VAL A 1 84 ? -5.198 -0.770 4.933 1.00 95.19 84 VAL A N 1
ATOM 692 C CA . VAL A 1 84 ? -5.545 -1.353 6.231 1.00 95.19 84 VAL A CA 1
ATOM 693 C C . VAL A 1 84 ? -5.395 -2.865 6.153 1.00 95.19 84 VAL A C 1
ATOM 695 O O . VAL A 1 84 ? -5.969 -3.520 5.280 1.00 95.19 84 VAL A O 1
ATOM 698 N N . SER A 1 85 ? -4.624 -3.424 7.080 1.00 94.62 85 SER A N 1
ATOM 699 C CA . SER A 1 85 ? -4.558 -4.868 7.306 1.00 94.62 85 SER A CA 1
ATOM 700 C C . SER A 1 85 ? -5.665 -5.330 8.252 1.00 94.62 85 SER A C 1
ATOM 702 O O . SER A 1 85 ? -6.096 -4.571 9.112 1.00 94.62 85 SER A O 1
ATOM 704 N N . ASN A 1 86 ? -6.140 -6.572 8.110 1.00 88.94 86 ASN A N 1
ATOM 705 C CA . ASN A 1 86 ? -7.147 -7.143 9.015 1.00 88.94 86 ASN A CA 1
ATOM 706 C C . ASN A 1 86 ? -8.355 -6.209 9.239 1.00 88.94 86 ASN A C 1
ATOM 708 O O . ASN A 1 86 ? -8.723 -5.876 10.370 1.00 88.94 86 ASN A O 1
ATOM 712 N N . TYR A 1 87 ? -8.928 -5.722 8.138 1.00 86.88 87 TYR A N 1
ATOM 713 C CA . TYR A 1 87 ? -10.079 -4.834 8.193 1.00 86.88 87 TYR A CA 1
ATOM 714 C C . TYR A 1 87 ? -11.289 -5.587 8.757 1.00 86.88 87 TYR A C 1
ATOM 716 O O . TYR A 1 87 ? -11.717 -6.609 8.222 1.00 86.88 87 TYR A O 1
ATOM 724 N N . ASP A 1 88 ? -11.838 -5.065 9.847 1.00 79.81 88 ASP A N 1
ATOM 725 C CA . ASP A 1 88 ? -12.954 -5.648 10.600 1.00 79.81 88 ASP A CA 1
ATOM 726 C C . ASP A 1 88 ? -14.273 -4.899 10.376 1.00 79.81 88 ASP A C 1
ATOM 728 O O . ASP A 1 88 ? -15.263 -5.151 11.062 1.00 79.81 88 ASP A O 1
ATOM 732 N N . GLY A 1 89 ? -14.284 -3.959 9.428 1.00 75.75 89 GLY A N 1
ATOM 733 C CA . GLY A 1 89 ? -15.416 -3.078 9.206 1.00 75.75 89 GLY A CA 1
ATOM 734 C C . GLY A 1 89 ? -15.291 -1.691 9.796 1.00 75.75 89 GLY A C 1
ATOM 735 O O . GLY A 1 89 ? -16.138 -0.872 9.476 1.00 75.75 89 GLY A O 1
ATOM 736 N N . TYR A 1 90 ? -14.298 -1.393 10.633 1.00 72.94 90 TYR A N 1
ATOM 737 C CA . TYR A 1 90 ? -14.086 -0.049 11.172 1.00 72.94 90 TYR A CA 1
ATOM 738 C C . TYR A 1 90 ? -12.960 0.692 10.426 1.00 72.94 90 TYR A C 1
ATOM 740 O O . TYR A 1 90 ? -11.903 0.094 10.203 1.00 72.94 90 TYR A O 1
ATOM 748 N N . PRO A 1 91 ? -13.112 1.995 10.095 1.00 59.62 91 PRO A N 1
ATOM 749 C CA . PRO A 1 91 ? -14.263 2.885 10.333 1.00 59.62 91 PRO A CA 1
ATOM 750 C C . PRO A 1 91 ? -15.253 2.902 9.151 1.00 59.62 91 PRO A C 1
ATOM 752 O O . PRO A 1 91 ? -15.339 3.869 8.393 1.00 59.62 91 PRO A O 1
ATOM 755 N N . GLY A 1 92 ? -15.988 1.813 8.951 1.00 65.75 92 GLY A N 1
ATOM 756 C CA . GLY A 1 92 ? -16.942 1.630 7.860 1.00 65.75 92 GLY A CA 1
ATOM 757 C C . GLY A 1 92 ? -18.133 0.756 8.259 1.00 65.75 92 GLY A C 1
ATOM 758 O O . GLY A 1 92 ? -18.698 0.911 9.338 1.00 65.75 92 GLY A O 1
ATOM 759 N N . SER A 1 93 ? -18.553 -0.122 7.350 1.00 66.50 93 SER A N 1
ATOM 760 C CA . SER A 1 93 ? -19.856 -0.795 7.387 1.00 66.50 93 SER A CA 1
ATOM 761 C C . SER A 1 93 ? -19.851 -2.222 7.945 1.00 66.50 93 SER A C 1
ATOM 763 O O . SER A 1 93 ? -20.920 -2.819 8.035 1.00 66.50 93 SER A O 1
ATOM 765 N N . GLY A 1 94 ? -18.697 -2.807 8.290 1.00 75.56 94 GLY A N 1
ATOM 766 C CA . GLY A 1 94 ? -18.643 -4.245 8.620 1.00 75.56 94 GLY A CA 1
ATOM 767 C C . GLY A 1 94 ? -18.589 -5.178 7.410 1.00 75.56 94 GLY A C 1
ATOM 768 O O . GLY A 1 94 ? -18.545 -6.392 7.592 1.00 75.56 94 GLY A O 1
ATOM 769 N N . VAL A 1 95 ? -18.594 -4.634 6.189 1.00 87.56 95 VAL A N 1
ATOM 770 C CA . VAL A 1 95 ? -18.573 -5.405 4.938 1.00 87.56 95 VAL A CA 1
ATOM 771 C C . VAL A 1 95 ? -17.404 -4.993 4.059 1.00 87.56 95 VAL A C 1
ATOM 773 O O . VAL A 1 95 ? -16.917 -3.864 4.139 1.00 87.56 95 VAL A O 1
ATOM 776 N N . CYS A 1 96 ? -16.970 -5.923 3.217 1.00 91.62 96 CYS A N 1
ATOM 777 C CA . CYS A 1 96 ? -15.882 -5.728 2.280 1.00 91.62 96 CYS A CA 1
ATOM 778 C C . CYS A 1 96 ? -16.354 -5.871 0.838 1.00 91.62 96 CYS A C 1
ATOM 780 O O . CYS A 1 96 ? -17.258 -6.650 0.526 1.00 91.62 96 CYS A O 1
ATOM 782 N N . TRP A 1 97 ? -15.708 -5.115 -0.043 1.00 91.62 97 TRP A N 1
ATOM 783 C CA . TRP A 1 97 ? -16.037 -5.042 -1.457 1.00 91.62 97 TRP A CA 1
ATOM 784 C C . TRP A 1 97 ? -14.951 -5.695 -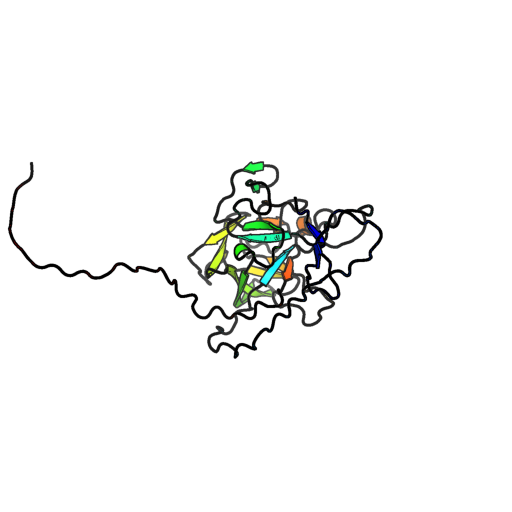2.299 1.00 91.62 97 TRP A C 1
ATOM 786 O O . TRP A 1 97 ? -13.778 -5.336 -2.207 1.00 91.62 97 TRP A O 1
ATOM 796 N N . TYR A 1 98 ? -15.373 -6.616 -3.157 1.00 91.69 98 TYR A N 1
ATOM 797 C CA . TYR A 1 98 ? -14.548 -7.317 -4.133 1.00 91.69 98 TYR A CA 1
ATOM 798 C C . TYR A 1 98 ? -15.038 -6.915 -5.524 1.00 91.69 98 TYR A C 1
ATOM 800 O O . TYR A 1 98 ? -15.916 -7.553 -6.111 1.00 91.69 98 TYR A O 1
ATOM 808 N N . GLY A 1 99 ? -14.562 -5.761 -5.997 1.00 87.75 99 GLY A N 1
ATOM 809 C CA . GLY A 1 99 ? -15.172 -5.048 -7.116 1.00 87.75 99 GLY A CA 1
ATOM 810 C C . GLY A 1 99 ? -16.597 -4.593 -6.775 1.00 87.75 99 GLY A C 1
ATOM 811 O O . GLY A 1 99 ? -16.811 -3.744 -5.904 1.00 87.75 99 GLY A O 1
ATOM 812 N N . LEU A 1 100 ? -17.586 -5.172 -7.460 1.00 86.94 100 LEU A N 1
ATOM 813 C CA . LEU A 1 100 ? -19.008 -4.869 -7.249 1.00 86.94 100 LEU A CA 1
ATOM 814 C C . LEU A 1 100 ? -19.681 -5.778 -6.213 1.00 86.94 100 LEU A C 1
ATOM 816 O O . LEU A 1 100 ? -20.843 -5.560 -5.879 1.00 86.94 100 LEU A O 1
ATOM 820 N N . GLU A 1 101 ? -18.982 -6.801 -5.721 1.00 91.50 101 GLU A N 1
ATOM 821 C CA . GLU A 1 101 ? -19.568 -7.791 -4.825 1.00 91.50 101 GLU A CA 1
ATOM 822 C C . GLU A 1 101 ? -19.298 -7.473 -3.353 1.00 91.50 101 GLU A C 1
ATOM 824 O O . GLU A 1 101 ? -18.152 -7.276 -2.948 1.00 91.50 101 GLU A O 1
ATOM 829 N N . GLU A 1 102 ? -20.361 -7.470 -2.551 1.00 92.25 102 GLU A N 1
ATOM 830 C CA . GLU A 1 102 ? -20.315 -7.273 -1.103 1.00 92.25 102 GLU A CA 1
ATOM 831 C C . GLU A 1 102 ? -20.223 -8.623 -0.380 1.00 92.25 102 GLU A C 1
ATOM 833 O O . GLU A 1 102 ? -21.028 -9.528 -0.620 1.00 92.25 102 GLU A O 1
ATOM 838 N N . ARG A 1 103 ? -19.233 -8.777 0.505 1.00 91.88 103 ARG A N 1
ATOM 839 C CA . ARG A 1 103 ? -19.007 -10.001 1.287 1.00 91.88 103 ARG A CA 1
ATOM 840 C C . ARG A 1 103 ? -18.413 -9.688 2.660 1.00 91.88 103 ARG A C 1
ATOM 842 O O . ARG A 1 103 ? -17.949 -8.582 2.926 1.00 91.88 103 ARG A O 1
ATOM 849 N N . ASN A 1 104 ? -18.360 -10.708 3.517 1.00 92.00 104 ASN A N 1
ATOM 850 C CA . ASN A 1 104 ? -17.590 -10.640 4.756 1.00 92.00 104 ASN A CA 1
ATOM 851 C C . ASN A 1 104 ? -16.100 -10.458 4.454 1.00 92.00 104 ASN A C 1
ATOM 853 O O . ASN A 1 104 ? -15.543 -11.138 3.590 1.00 92.00 104 ASN A O 1
ATOM 857 N N . CYS A 1 105 ? -15.466 -9.581 5.223 1.00 92.12 105 CYS A N 1
ATOM 858 C CA . CYS A 1 105 ? -14.036 -9.342 5.162 1.00 92.12 105 CYS A CA 1
ATOM 859 C C . CYS A 1 105 ? -13.245 -10.586 5.570 1.00 92.12 105 CYS A C 1
ATOM 861 O O . CYS A 1 105 ? -13.565 -11.270 6.545 1.00 92.12 105 CYS A O 1
ATOM 863 N N . THR A 1 106 ? -12.173 -10.861 4.841 1.00 92.38 106 THR A N 1
ATOM 864 C CA . THR A 1 106 ? -11.144 -11.815 5.253 1.00 92.38 106 THR A CA 1
ATOM 865 C C . THR A 1 106 ? -10.089 -11.092 6.095 1.00 92.38 106 THR A C 1
ATOM 867 O O . THR A 1 106 ? -9.538 -10.072 5.682 1.00 92.38 106 THR A O 1
ATOM 870 N N . SER A 1 107 ? -9.779 -11.630 7.277 1.00 90.00 107 SER A N 1
ATOM 871 C CA . SER A 1 107 ? -8.847 -11.020 8.243 1.00 90.00 107 SER A CA 1
ATOM 872 C C . SER A 1 107 ? -7.397 -10.948 7.759 1.00 90.00 107 SER A C 1
ATOM 874 O O . SER A 1 107 ? -6.580 -10.217 8.309 1.00 90.00 107 SER A O 1
ATOM 876 N N . THR A 1 108 ? -7.053 -11.719 6.732 1.00 94.12 108 THR A N 1
ATOM 877 C CA . THR A 1 108 ? -5.695 -11.777 6.194 1.00 94.12 108 THR A CA 1
ATOM 878 C C . THR A 1 108 ? -5.513 -10.930 4.949 1.00 94.12 108 THR A C 1
ATOM 880 O O . THR A 1 108 ? -4.421 -10.938 4.416 1.00 94.12 108 THR A O 1
ATOM 883 N N . GLN A 1 109 ? -6.524 -10.229 4.446 1.00 95.12 109 GLN A N 1
ATOM 884 C CA . GLN A 1 109 ? -6.415 -9.462 3.202 1.00 95.12 109 GLN A CA 1
ATOM 885 C C . GLN A 1 109 ? -6.237 -7.968 3.478 1.00 95.12 109 GLN A C 1
ATOM 887 O O . GLN A 1 109 ? -6.536 -7.488 4.575 1.00 95.12 109 GLN A O 1
ATOM 892 N N . LEU A 1 110 ? -5.716 -7.243 2.488 1.00 95.94 110 LEU A N 1
ATOM 893 C CA . LEU A 1 110 ? -5.610 -5.789 2.541 1.00 95.94 110 LEU A CA 1
ATOM 894 C C . LEU A 1 110 ? -6.818 -5.102 1.932 1.00 95.94 110 LEU A C 1
ATOM 896 O O . LEU A 1 110 ? -7.337 -5.510 0.891 1.00 95.94 110 LEU A O 1
ATOM 900 N N . TYR A 1 111 ? -7.191 -4.003 2.571 1.00 95.38 111 TYR A N 1
ATOM 901 C CA . TYR A 1 111 ? -8.312 -3.169 2.177 1.00 95.38 111 TYR A CA 1
ATOM 902 C C . TYR A 1 111 ? -7.926 -1.700 2.227 1.00 95.38 111 TYR A C 1
ATOM 904 O O . TYR A 1 111 ? -6.904 -1.325 2.803 1.00 95.38 111 TYR A O 1
ATOM 912 N N . ILE A 1 112 ? -8.773 -0.868 1.644 1.00 92.44 112 ILE A N 1
ATOM 913 C CA . ILE A 1 112 ? -8.764 0.569 1.842 1.00 92.44 112 ILE A CA 1
ATOM 914 C C . ILE A 1 112 ? -9.771 0.914 2.941 1.00 92.44 112 ILE A C 1
ATOM 916 O O . ILE A 1 112 ? -10.903 0.433 2.955 1.00 92.44 112 ILE A O 1
ATOM 920 N N . GLY A 1 113 ? -9.369 1.761 3.879 1.00 91.50 113 GLY A N 1
ATOM 921 C CA . GLY A 1 113 ? -10.213 2.279 4.952 1.00 91.50 113 GLY A CA 1
ATOM 922 C C . GLY A 1 113 ? -9.855 3.722 5.265 1.00 91.50 113 GLY A C 1
ATOM 923 O O . GLY A 1 113 ? -8.907 4.260 4.686 1.00 91.50 113 GLY A O 1
ATOM 924 N N . LYS A 1 114 ? -10.615 4.375 6.158 1.00 90.00 114 LYS A N 1
ATOM 925 C CA . LYS A 1 114 ? -10.278 5.761 6.484 1.00 90.00 114 LYS A CA 1
ATOM 926 C C . LYS A 1 114 ? -8.915 5.844 7.186 1.00 90.00 114 LYS A C 1
ATOM 928 O O . LYS A 1 114 ? -8.665 5.048 8.085 1.00 90.00 114 LYS A O 1
ATOM 933 N N . CYS A 1 115 ? -8.073 6.809 6.830 1.00 88.94 115 CYS A N 1
ATOM 934 C CA . CYS A 1 115 ? -6.794 7.091 7.457 1.00 88.94 115 CYS A CA 1
ATOM 935 C C . CYS A 1 115 ? -7.033 7.543 8.895 1.00 88.94 115 CYS A C 1
ATOM 937 O O . CYS A 1 115 ? -7.645 8.587 9.128 1.00 88.94 115 CYS A O 1
ATOM 939 N N . LEU A 1 116 ? -6.541 6.771 9.858 1.00 88.31 116 LEU A N 1
ATOM 940 C CA . LEU A 1 116 ? -6.711 7.033 11.283 1.00 88.31 116 LEU A CA 1
ATOM 941 C C . LEU A 1 116 ? -5.348 6.973 11.964 1.00 88.31 116 LEU A C 1
ATOM 943 O O . LEU A 1 116 ? -4.758 5.904 12.059 1.00 88.31 116 LEU A O 1
ATOM 947 N N . SER A 1 117 ? -4.865 8.098 12.495 1.00 84.12 117 SER A N 1
ATOM 948 C CA . SER A 1 117 ? -3.516 8.211 13.081 1.00 84.12 117 SER A CA 1
ATOM 949 C C . SER A 1 117 ? -3.199 7.167 14.162 1.00 84.12 117 SER A C 1
ATOM 951 O O . SER A 1 117 ? -2.050 6.753 14.294 1.00 84.12 117 SER A O 1
ATOM 953 N N . GLY A 1 118 ? -4.209 6.741 14.925 1.00 85.94 118 GLY A N 1
ATOM 954 C CA . GLY A 1 118 ? -4.086 5.745 15.992 1.00 85.94 118 GLY A CA 1
ATOM 955 C C . GLY A 1 118 ? -4.414 4.305 15.589 1.00 85.94 118 GLY A C 1
ATOM 956 O O . GLY A 1 118 ? -4.397 3.436 16.454 1.00 85.94 118 GLY A O 1
ATOM 957 N N . ASP A 1 119 ? -4.746 4.032 14.326 1.00 90.06 119 ASP A N 1
ATOM 958 C CA . ASP A 1 119 ? -5.094 2.679 13.887 1.00 90.06 119 ASP A CA 1
ATOM 959 C C . ASP A 1 119 ? -3.832 1.882 13.530 1.00 90.06 119 ASP A C 1
ATOM 961 O O . ASP A 1 119 ? -3.238 2.051 12.464 1.00 90.06 119 ASP A O 1
ATOM 965 N N . GLU A 1 120 ? -3.424 1.001 14.446 1.00 91.81 120 GLU A N 1
ATOM 966 C CA . GLU A 1 120 ? -2.240 0.137 14.334 1.00 91.81 120 GLU A CA 1
ATOM 967 C C . GLU A 1 120 ? -2.228 -0.717 13.055 1.00 91.81 120 GLU A C 1
ATOM 969 O O . GLU A 1 120 ? -1.167 -1.008 12.502 1.00 91.81 120 GLU A O 1
ATOM 974 N N . ARG A 1 121 ? -3.407 -1.039 12.513 1.00 93.81 121 ARG A N 1
ATOM 975 C CA . ARG A 1 121 ? -3.575 -1.845 11.295 1.00 93.81 121 ARG A CA 1
ATOM 976 C C . ARG A 1 121 ? -3.105 -1.154 10.017 1.00 93.81 121 ARG A C 1
ATOM 978 O O . ARG A 1 121 ? -2.982 -1.819 8.984 1.00 93.81 121 ARG A O 1
ATOM 985 N N . GLN A 1 122 ? -2.896 0.160 10.078 1.00 94.44 122 GLN A N 1
ATOM 986 C CA . GLN A 1 122 ? -2.499 1.017 8.957 1.00 94.44 122 GLN A CA 1
ATOM 987 C C . GLN A 1 122 ? -0.992 1.283 8.930 1.00 94.44 122 GLN A C 1
ATOM 989 O O . GLN A 1 122 ? -0.502 1.979 8.042 1.00 94.44 122 GLN A O 1
ATOM 994 N N . TRP A 1 123 ? -0.250 0.745 9.902 1.00 93.50 123 TRP A N 1
ATOM 995 C CA . TRP A 1 123 ? 1.191 0.920 9.995 1.00 93.50 123 TRP A CA 1
ATOM 996 C C . TRP A 1 123 ? 1.934 -0.181 9.253 1.00 93.50 123 TRP A C 1
ATOM 998 O O . TRP A 1 123 ? 1.770 -1.373 9.531 1.00 93.50 123 TRP A O 1
ATOM 1008 N N . PHE A 1 124 ? 2.806 0.256 8.350 1.00 94.50 124 PHE A N 1
ATOM 1009 C CA . PHE A 1 124 ? 3.650 -0.603 7.542 1.00 94.50 124 PHE A CA 1
ATOM 1010 C C . PHE A 1 124 ? 5.124 -0.215 7.650 1.00 94.50 124 PHE A C 1
ATOM 1012 O O . PHE A 1 124 ? 5.466 0.952 7.848 1.00 94.50 124 PHE A O 1
ATOM 1019 N N . PHE A 1 125 ? 5.989 -1.208 7.478 1.00 93.00 125 PHE A N 1
ATOM 1020 C CA . PHE A 1 125 ? 7.443 -1.090 7.439 1.00 93.00 125 PHE A CA 1
ATOM 1021 C C . PHE A 1 125 ? 7.945 -1.608 6.101 1.00 93.00 125 PHE A C 1
ATOM 1023 O O . PHE A 1 125 ? 7.365 -2.539 5.537 1.00 93.00 125 PHE A O 1
ATOM 1030 N N . PHE A 1 126 ? 9.045 -1.038 5.624 1.00 93.25 126 PHE A N 1
ATOM 1031 C CA . PHE A 1 126 ? 9.725 -1.524 4.432 1.00 93.25 126 PHE A CA 1
ATOM 1032 C C . PHE A 1 126 ? 11.097 -2.048 4.818 1.00 93.25 126 PHE A C 1
ATOM 1034 O O . PHE A 1 126 ? 11.945 -1.272 5.259 1.00 93.25 126 PHE A O 1
ATOM 1041 N N . ASP A 1 127 ? 11.326 -3.336 4.601 1.00 93.94 127 ASP A N 1
ATOM 1042 C CA . ASP A 1 127 ? 12.656 -3.919 4.731 1.00 93.94 127 ASP A CA 1
ATOM 1043 C C . ASP A 1 127 ? 13.306 -3.981 3.352 1.00 93.94 127 ASP A C 1
ATOM 1045 O O . ASP A 1 127 ? 12.828 -4.694 2.468 1.00 93.94 127 ASP A O 1
ATOM 1049 N N . ASP A 1 128 ? 14.380 -3.212 3.167 1.00 92.50 128 ASP A N 1
ATOM 1050 C CA . ASP A 1 128 ? 15.161 -3.171 1.932 1.00 92.50 128 ASP A CA 1
ATOM 1051 C C . ASP A 1 128 ? 15.818 -4.524 1.637 1.00 92.50 128 ASP A C 1
ATOM 1053 O O . ASP A 1 128 ? 16.611 -5.036 2.429 1.00 92.50 128 ASP A O 1
ATOM 1057 N N . LEU A 1 129 ? 15.524 -5.081 0.464 1.00 91.88 129 LEU A N 1
ATOM 1058 C CA . LEU A 1 129 ? 16.155 -6.296 -0.055 1.00 91.88 129 LEU A CA 1
ATOM 1059 C C . LEU A 1 129 ? 17.317 -5.982 -1.008 1.00 91.88 129 LEU A C 1
ATOM 1061 O O . LEU A 1 129 ? 17.974 -6.897 -1.509 1.00 91.88 129 LEU A O 1
ATOM 1065 N N . GLY A 1 130 ? 17.585 -4.697 -1.252 1.00 88.62 130 GLY A N 1
ATOM 1066 C CA . GLY A 1 130 ? 18.562 -4.224 -2.219 1.00 88.62 130 GLY A CA 1
ATOM 1067 C C . GLY A 1 130 ? 18.009 -4.187 -3.643 1.00 88.62 130 GLY A C 1
ATOM 1068 O O . GLY A 1 130 ? 16.802 -4.247 -3.882 1.00 88.62 130 GLY A O 1
ATOM 1069 N N . SER A 1 131 ? 18.916 -4.042 -4.607 1.00 82.62 131 SER A N 1
ATOM 1070 C CA . SER A 1 131 ? 18.556 -4.027 -6.024 1.00 82.62 131 SER A CA 1
ATOM 1071 C C . SER A 1 131 ? 18.460 -5.447 -6.572 1.00 82.62 131 SER A C 1
ATOM 1073 O O . SER A 1 131 ? 19.413 -6.220 -6.462 1.00 82.62 131 SER A O 1
ATOM 1075 N N . ALA A 1 132 ? 17.343 -5.764 -7.219 1.00 77.44 132 ALA A N 1
ATOM 1076 C CA . ALA A 1 132 ? 17.208 -6.950 -8.050 1.00 77.44 132 ALA A CA 1
ATOM 1077 C C . ALA A 1 132 ? 17.184 -6.542 -9.526 1.00 77.44 132 ALA A C 1
ATOM 1079 O O . ALA A 1 132 ? 16.461 -5.627 -9.929 1.00 77.44 132 ALA A O 1
ATOM 1080 N N . TYR A 1 133 ? 17.986 -7.236 -10.332 1.00 64.62 133 TYR A N 1
ATOM 1081 C CA . TYR A 1 133 ? 18.006 -7.040 -11.775 1.00 64.62 133 TYR A CA 1
ATOM 1082 C C . TYR A 1 133 ? 16.847 -7.801 -12.412 1.00 64.62 133 TYR A C 1
ATOM 1084 O O . TYR A 1 133 ? 16.781 -9.028 -12.313 1.00 64.62 133 TYR A O 1
ATOM 1092 N N . SER A 1 134 ? 15.973 -7.094 -13.123 1.00 63.25 134 SER A N 1
ATOM 1093 C CA . SER A 1 134 ? 14.925 -7.718 -13.926 1.00 63.25 134 SER A CA 1
ATOM 1094 C C . SER A 1 134 ? 15.021 -7.244 -15.369 1.00 63.25 134 SER A C 1
ATOM 1096 O O . SER A 1 134 ? 14.429 -6.247 -15.782 1.00 63.25 134 SER A O 1
ATOM 1098 N N . GLY A 1 135 ? 15.834 -7.959 -16.145 1.00 65.12 135 GLY A N 1
ATOM 1099 C CA . GLY A 1 135 ? 15.948 -7.798 -17.594 1.00 65.12 135 GLY A CA 1
ATOM 1100 C C . GLY A 1 135 ? 16.655 -6.521 -18.051 1.00 65.12 135 GLY A C 1
ATOM 1101 O O . GLY A 1 135 ? 17.681 -6.615 -18.707 1.00 65.12 135 GLY A O 1
ATOM 1102 N N . SER A 1 136 ? 16.115 -5.336 -17.763 1.00 61.66 136 SER A N 1
ATOM 1103 C CA . SER A 1 136 ? 16.618 -4.056 -18.292 1.00 61.66 136 SER A CA 1
ATOM 1104 C C . SER A 1 136 ? 16.736 -2.931 -17.268 1.00 61.66 136 SER A C 1
ATOM 1106 O O . SER A 1 136 ? 17.288 -1.883 -17.599 1.00 61.66 136 SER A O 1
ATOM 1108 N N . GLN A 1 137 ? 16.215 -3.111 -16.055 1.00 71.38 137 GLN A N 1
ATOM 1109 C CA . GLN A 1 137 ? 16.259 -2.101 -15.001 1.00 71.38 137 GLN A CA 1
ATOM 1110 C C . GLN A 1 137 ? 16.557 -2.751 -13.649 1.00 71.38 137 GLN A C 1
ATOM 1112 O O . GLN A 1 137 ? 16.088 -3.854 -13.354 1.00 71.38 137 GLN A O 1
ATOM 1117 N N . ASP A 1 138 ? 17.355 -2.049 -12.847 1.00 79.69 138 ASP A N 1
ATOM 1118 C CA . ASP A 1 138 ? 17.558 -2.367 -11.440 1.00 79.69 138 ASP A CA 1
ATOM 1119 C C . ASP A 1 138 ? 16.429 -1.728 -10.642 1.00 79.69 138 ASP A C 1
ATOM 1121 O O . ASP A 1 138 ? 16.293 -0.501 -10.612 1.00 79.69 138 ASP A O 1
ATOM 1125 N N . HIS A 1 139 ? 15.630 -2.559 -9.981 1.00 85.38 139 HIS A N 1
ATOM 1126 C CA . HIS A 1 139 ? 14.612 -2.084 -9.055 1.00 85.38 139 HIS A CA 1
ATOM 1127 C C . HIS A 1 139 ? 15.046 -2.393 -7.636 1.00 85.38 139 HIS A C 1
ATOM 1129 O O . HIS A 1 139 ? 15.512 -3.494 -7.343 1.00 85.38 139 HIS A O 1
ATOM 1135 N N . ARG A 1 140 ? 14.873 -1.414 -6.749 1.00 89.62 140 ARG A N 1
ATOM 1136 C CA . ARG A 1 140 ? 15.009 -1.648 -5.317 1.00 89.62 140 ARG A CA 1
ATOM 1137 C C . ARG A 1 140 ? 13.772 -2.385 -4.834 1.00 89.62 140 ARG A C 1
ATOM 1139 O O . ARG A 1 140 ? 12.661 -1.866 -4.960 1.00 89.62 140 ARG A O 1
ATOM 1146 N N . GLU A 1 141 ? 13.979 -3.579 -4.308 1.00 92.38 141 GLU A N 1
ATOM 1147 C CA . GLU A 1 141 ? 12.907 -4.412 -3.790 1.00 92.38 141 GLU A CA 1
ATOM 1148 C C . GLU A 1 141 ? 12.810 -4.295 -2.275 1.00 92.38 141 GLU A C 1
ATOM 1150 O O . GLU A 1 141 ? 13.796 -4.060 -1.578 1.00 92.38 141 GLU A O 1
ATOM 1155 N N . VAL A 1 142 ? 11.598 -4.468 -1.767 1.00 94.94 142 VAL A N 1
ATOM 1156 C CA . VAL A 1 142 ? 11.288 -4.416 -0.344 1.00 94.94 142 VAL A CA 1
ATOM 1157 C C . VAL A 1 142 ? 10.364 -5.566 0.035 1.00 94.94 142 VAL A C 1
ATOM 1159 O O . VAL A 1 142 ? 9.539 -6.006 -0.771 1.00 94.94 142 VAL A O 1
ATOM 1162 N N . LEU A 1 143 ? 10.460 -6.005 1.288 1.00 96.44 143 LEU A N 1
ATOM 1163 C CA . LEU A 1 143 ? 9.320 -6.614 1.971 1.00 96.44 143 LEU A CA 1
ATOM 1164 C C . LEU A 1 143 ? 8.494 -5.500 2.598 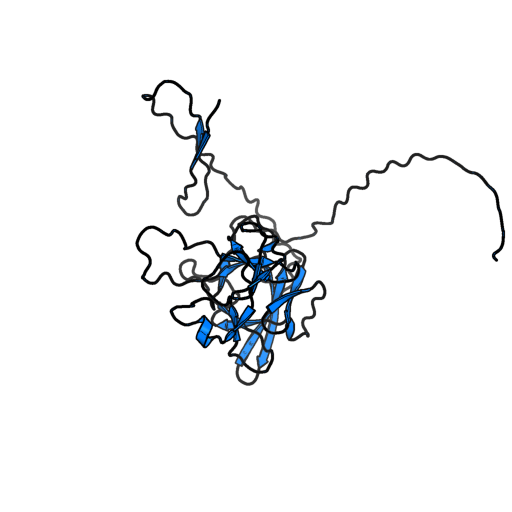1.00 96.44 143 LEU A C 1
ATOM 1166 O O . LEU A 1 143 ? 9.047 -4.607 3.240 1.00 96.44 143 LEU A O 1
ATOM 1170 N N . ILE A 1 144 ? 7.176 -5.577 2.454 1.00 96.88 144 ILE A N 1
ATOM 1171 C CA . ILE A 1 144 ? 6.255 -4.702 3.179 1.00 96.88 144 ILE A CA 1
ATOM 1172 C C . ILE A 1 144 ? 5.715 -5.494 4.367 1.00 96.88 144 ILE A C 1
ATOM 1174 O O . ILE A 1 144 ? 5.180 -6.590 4.184 1.00 96.88 144 ILE A O 1
ATOM 1178 N N . LYS A 1 145 ? 5.868 -4.958 5.577 1.00 96.88 145 LYS A N 1
ATOM 1179 C CA . LYS A 1 145 ? 5.483 -5.628 6.825 1.00 96.88 145 LYS A CA 1
ATOM 1180 C C . LYS A 1 145 ? 4.460 -4.826 7.606 1.00 96.88 145 LYS A C 1
ATOM 1182 O O . LYS A 1 145 ? 4.516 -3.605 7.583 1.00 96.88 145 LYS A O 1
ATOM 1187 N N . THR A 1 146 ? 3.564 -5.496 8.321 1.00 95.94 146 THR A N 1
ATOM 1188 C CA . THR A 1 146 ? 2.667 -4.861 9.300 1.00 95.94 146 THR A CA 1
ATOM 1189 C C . THR A 1 146 ? 3.398 -4.564 10.615 1.00 95.94 146 THR A C 1
ATOM 1191 O O . THR A 1 146 ? 4.536 -4.998 10.816 1.00 95.94 146 THR A O 1
ATOM 1194 N N . LEU A 1 147 ? 2.728 -3.862 11.537 1.00 91.75 147 LEU A N 1
ATOM 1195 C CA . LEU A 1 147 ? 3.222 -3.598 12.896 1.00 91.75 147 LEU A CA 1
ATOM 1196 C C . LEU A 1 147 ? 3.624 -4.861 13.670 1.00 91.75 147 LEU A C 1
ATOM 1198 O O . LEU A 1 147 ? 4.646 -4.861 14.348 1.00 91.75 147 LEU A O 1
ATOM 1202 N N . ASP A 1 148 ? 2.880 -5.953 13.493 1.00 92.50 148 ASP A N 1
ATOM 1203 C CA . ASP A 1 148 ? 3.165 -7.258 14.104 1.00 92.50 148 ASP A CA 1
ATOM 1204 C C . ASP A 1 148 ? 4.240 -8.071 13.350 1.00 92.50 148 ASP A C 1
ATOM 1206 O O . ASP A 1 148 ? 4.403 -9.268 13.584 1.00 92.50 148 ASP A O 1
ATOM 1210 N N . HIS A 1 149 ? 4.974 -7.442 12.427 1.00 93.81 149 HIS A N 1
ATOM 1211 C CA . HIS A 1 149 ? 6.014 -8.057 11.596 1.00 93.81 149 HIS A CA 1
ATOM 1212 C C . HIS A 1 149 ? 5.530 -9.187 10.671 1.00 93.81 149 HIS A C 1
ATOM 1214 O O . HIS A 1 149 ? 6.323 -10.037 10.265 1.00 93.81 149 HIS A O 1
ATOM 1220 N N . HIS A 1 150 ? 4.252 -9.190 10.295 1.00 97.12 150 HIS A N 1
ATOM 1221 C CA . HIS A 1 150 ? 3.746 -10.068 9.241 1.00 97.12 150 HIS A CA 1
ATOM 1222 C C . HIS A 1 150 ? 4.048 -9.472 7.866 1.00 97.12 150 HIS A C 1
ATOM 1224 O O . HIS A 1 150 ? 3.968 -8.258 7.696 1.00 97.12 150 HIS A O 1
ATOM 1230 N N . CYS A 1 151 ? 4.361 -10.306 6.878 1.00 98.06 151 CYS A N 1
ATOM 1231 C CA . CYS A 1 151 ? 4.671 -9.858 5.525 1.00 98.06 151 CYS A CA 1
ATOM 1232 C C . CYS A 1 151 ? 3.430 -9.803 4.645 1.00 98.06 151 CYS A C 1
ATOM 1234 O O . CYS A 1 151 ? 2.533 -10.644 4.742 1.00 98.06 151 CYS A O 1
ATOM 1236 N N . LEU A 1 152 ? 3.404 -8.820 3.753 1.00 98.00 152 LEU A N 1
ATOM 1237 C CA . LEU A 1 152 ? 2.467 -8.813 2.645 1.00 98.00 152 LEU A CA 1
ATOM 1238 C C . LEU A 1 152 ? 2.899 -9.836 1.594 1.00 98.00 152 LEU A C 1
ATOM 1240 O O . LEU A 1 152 ? 4.085 -9.978 1.308 1.00 98.00 152 LEU A O 1
ATOM 1244 N N . TYR A 1 153 ? 1.934 -10.521 0.990 1.00 97.06 153 TYR A N 1
ATOM 1245 C CA . TYR A 1 153 ? 2.160 -11.403 -0.146 1.00 97.06 153 TYR A CA 1
ATOM 1246 C C . TYR A 1 153 ? 0.995 -11.343 -1.130 1.00 97.06 153 TYR A C 1
ATOM 1248 O O . TYR A 1 153 ? -0.154 -11.112 -0.755 1.00 97.06 153 TYR A O 1
ATOM 1256 N N . ARG A 1 154 ? 1.276 -11.564 -2.409 1.00 95.50 154 ARG A N 1
ATOM 1257 C CA . ARG A 1 154 ? 0.265 -11.578 -3.466 1.00 95.50 154 ARG A CA 1
ATOM 1258 C C . ARG A 1 154 ? -0.240 -12.992 -3.721 1.00 95.50 154 ARG A C 1
ATOM 1260 O O . ARG A 1 154 ? 0.541 -13.923 -3.905 1.00 95.50 154 ARG A O 1
ATOM 1267 N N . ARG A 1 155 ? -1.556 -13.137 -3.879 1.00 93.69 155 ARG A N 1
ATOM 1268 C CA . ARG A 1 155 ? -2.176 -14.339 -4.451 1.00 93.69 155 ARG A CA 1
ATOM 1269 C C . ARG A 1 155 ? -3.230 -13.931 -5.474 1.00 93.69 155 ARG A C 1
ATOM 1271 O O . ARG A 1 155 ? -4.233 -13.321 -5.125 1.00 93.69 155 ARG A O 1
ATOM 1278 N N . ALA A 1 156 ? -3.019 -14.319 -6.733 1.00 92.12 156 ALA A N 1
ATOM 1279 C CA . ALA A 1 156 ? -3.786 -13.811 -7.876 1.00 92.12 156 ALA A CA 1
ATOM 1280 C C . ALA A 1 156 ? -3.685 -12.274 -7.976 1.00 92.12 156 ALA A C 1
ATOM 1282 O O . ALA A 1 156 ? -2.568 -11.771 -8.070 1.00 92.12 156 ALA A O 1
ATOM 1283 N N . SER A 1 157 ? -4.788 -11.522 -7.994 1.00 92.06 157 SER A N 1
ATOM 1284 C CA . SER A 1 157 ? -4.752 -10.050 -7.956 1.00 92.06 157 SER A CA 1
ATOM 1285 C C . SER A 1 157 ? -4.590 -9.507 -6.532 1.00 92.06 157 SER A C 1
ATOM 1287 O O . SER A 1 157 ? -3.956 -8.478 -6.346 1.00 92.06 157 SER A O 1
ATOM 1289 N N . ALA A 1 158 ? -5.105 -10.199 -5.519 1.00 92.81 158 ALA A N 1
ATOM 1290 C CA . ALA A 1 158 ? -5.213 -9.676 -4.162 1.00 92.81 158 ALA A CA 1
ATOM 1291 C C . ALA A 1 158 ? -3.920 -9.773 -3.334 1.00 92.81 158 ALA A C 1
ATOM 1293 O O . ALA A 1 158 ? -3.079 -10.655 -3.551 1.00 92.81 158 ALA A O 1
ATOM 1294 N N . ILE A 1 159 ? -3.813 -8.895 -2.329 1.00 96.75 159 ILE A N 1
ATOM 1295 C CA . ILE A 1 159 ? -2.756 -8.929 -1.311 1.00 96.75 159 ILE A CA 1
ATOM 1296 C C . ILE A 1 159 ? -3.272 -9.470 0.010 1.00 96.75 159 ILE A C 1
ATOM 1298 O O . ILE A 1 159 ? -4.317 -9.056 0.511 1.00 96.75 159 ILE A O 1
ATOM 1302 N N . TYR A 1 160 ? -2.473 -10.343 0.600 1.00 97.19 160 TYR A N 1
ATOM 1303 C CA . TYR A 1 160 ? -2.710 -10.964 1.882 1.00 97.19 160 TYR A CA 1
ATOM 1304 C C . TYR A 1 160 ? -1.540 -10.718 2.839 1.00 97.19 160 TYR A C 1
ATOM 1306 O O . TYR A 1 160 ? -0.462 -10.298 2.437 1.00 97.19 160 TYR A O 1
ATOM 1314 N N . VAL A 1 161 ? -1.763 -11.003 4.113 1.00 97.56 161 VAL A N 1
ATOM 1315 C CA . VAL A 1 161 ? -0.825 -10.901 5.224 1.00 97.56 161 VAL A CA 1
ATOM 1316 C C . VAL A 1 161 ? -0.481 -12.319 5.675 1.00 97.56 161 VAL A C 1
ATOM 1318 O O . VAL A 1 161 ? -1.376 -13.147 5.867 1.00 97.56 161 VAL A O 1
ATOM 1321 N N . THR A 1 162 ? 0.806 -12.609 5.843 1.00 97.69 162 THR A N 1
ATOM 1322 C CA . THR A 1 162 ? 1.320 -13.899 6.321 1.00 97.69 162 THR A CA 1
ATOM 1323 C C . THR A 1 162 ? 2.302 -13.714 7.473 1.00 97.69 162 THR A C 1
ATOM 1325 O O . THR A 1 162 ? 3.086 -12.768 7.498 1.00 97.69 162 THR A O 1
ATOM 1328 N N . THR A 1 163 ? 2.293 -14.646 8.424 1.00 97.25 163 THR A N 1
ATOM 1329 C CA . THR A 1 163 ? 3.287 -14.718 9.508 1.00 97.25 163 THR A CA 1
ATOM 1330 C C . THR A 1 163 ? 4.660 -15.181 9.016 1.00 97.25 163 THR A C 1
ATOM 1332 O O . THR A 1 163 ? 5.651 -15.030 9.723 1.00 97.25 163 THR A O 1
ATOM 1335 N N . GLU A 1 164 ? 4.726 -15.783 7.828 1.00 97.31 164 GLU A N 1
ATOM 1336 C CA . GLU A 1 164 ? 5.942 -16.353 7.249 1.00 97.31 164 GLU A CA 1
ATOM 1337 C C . GLU A 1 164 ? 6.565 -15.377 6.248 1.00 97.31 164 GLU A C 1
ATOM 1339 O O . GLU A 1 164 ? 6.216 -15.362 5.069 1.00 97.31 164 GLU A O 1
ATOM 1344 N N . CYS A 1 165 ? 7.487 -14.551 6.736 1.00 97.69 165 CYS A N 1
ATOM 1345 C CA . CYS A 1 165 ? 8.275 -13.650 5.903 1.00 97.69 165 CYS A CA 1
ATOM 1346 C C . CYS A 1 165 ? 9.431 -14.391 5.217 1.00 97.69 165 CYS A C 1
ATOM 1348 O O . CYS A 1 165 ? 10.362 -14.823 5.900 1.00 97.69 165 CYS A O 1
ATOM 1350 N N . ASP A 1 166 ? 9.420 -14.471 3.886 1.00 96.69 166 ASP A N 1
ATOM 1351 C CA . ASP A 1 166 ? 10.522 -15.027 3.091 1.00 96.69 166 ASP A CA 1
ATOM 1352 C C . ASP A 1 166 ? 11.022 -13.998 2.059 1.00 96.69 166 ASP A C 1
ATOM 1354 O O . ASP A 1 166 ? 10.340 -13.739 1.066 1.00 96.69 166 ASP A O 1
ATOM 1358 N N . PRO A 1 167 ? 12.229 -13.421 2.233 1.00 95.00 167 PRO A N 1
ATOM 1359 C CA . PRO A 1 167 ? 12.790 -12.471 1.272 1.00 95.00 167 PRO A CA 1
ATOM 1360 C C . PRO A 1 167 ? 13.090 -13.095 -0.098 1.00 95.00 167 PRO A C 1
ATOM 1362 O O . PRO A 1 167 ? 13.346 -12.364 -1.054 1.00 95.00 167 PRO A O 1
ATOM 1365 N N . ASN A 1 168 ? 13.086 -14.424 -0.226 1.00 93.31 168 ASN A N 1
ATOM 1366 C CA . ASN A 1 168 ? 13.287 -15.120 -1.497 1.00 93.31 168 ASN A CA 1
ATOM 1367 C C . ASN A 1 168 ? 11.975 -15.452 -2.214 1.00 93.31 168 ASN A C 1
ATOM 1369 O O . ASN A 1 168 ? 12.020 -15.826 -3.386 1.00 93.31 168 ASN A O 1
ATOM 1373 N N . ASP A 1 169 ? 10.827 -15.302 -1.551 1.00 93.75 169 ASP A N 1
ATOM 1374 C CA . ASP A 1 169 ? 9.523 -15.555 -2.153 1.00 93.75 169 ASP A CA 1
ATOM 1375 C C . ASP A 1 169 ? 9.123 -14.368 -3.049 1.00 93.75 169 ASP A C 1
ATOM 1377 O O . ASP A 1 169 ? 8.842 -13.277 -2.544 1.00 93.75 169 ASP A O 1
ATOM 1381 N N . PRO A 1 170 ? 9.056 -14.538 -4.384 1.00 92.19 170 PRO A N 1
ATOM 1382 C CA . PRO A 1 170 ? 8.701 -13.450 -5.291 1.00 92.19 170 PRO A CA 1
ATOM 1383 C C . PRO A 1 170 ? 7.283 -12.911 -5.063 1.00 92.19 170 PRO A C 1
ATOM 1385 O O . PRO A 1 170 ? 6.996 -11.788 -5.469 1.00 92.19 170 PRO A O 1
ATOM 1388 N N . THR A 1 171 ? 6.399 -13.665 -4.398 1.00 94.25 171 THR A N 1
ATOM 1389 C CA . THR A 1 171 ? 5.059 -13.182 -4.040 1.00 94.25 171 THR A CA 1
ATOM 1390 C C . THR A 1 171 ? 5.078 -12.164 -2.897 1.00 94.25 171 THR A C 1
ATOM 1392 O O . THR A 1 171 ? 4.094 -11.443 -2.736 1.00 94.25 171 THR A O 1
ATOM 1395 N N . GLN A 1 172 ? 6.179 -12.055 -2.143 1.00 96.31 172 GLN A N 1
ATOM 1396 C CA . GLN A 1 172 ? 6.355 -11.124 -1.016 1.00 96.31 172 GLN A CA 1
ATOM 1397 C C . GLN A 1 172 ? 7.237 -9.916 -1.348 1.00 96.31 172 GLN A C 1
ATOM 1399 O O . GLN A 1 172 ? 7.374 -9.000 -0.539 1.00 96.31 172 GLN A O 1
ATOM 1404 N N . ARG A 1 173 ? 7.855 -9.909 -2.531 1.00 94.44 173 ARG A N 1
ATOM 1405 C CA . ARG A 1 173 ? 8.792 -8.867 -2.959 1.00 94.44 173 ARG A CA 1
ATOM 1406 C C . ARG A 1 173 ? 8.039 -7.803 -3.739 1.00 94.44 173 ARG A C 1
ATOM 1408 O O . ARG A 1 173 ? 7.341 -8.109 -4.705 1.00 94.44 173 ARG A O 1
ATOM 1415 N N . PHE A 1 174 ? 8.176 -6.555 -3.321 1.00 94.75 174 PHE A N 1
ATOM 1416 C CA . PHE A 1 174 ? 7.543 -5.406 -3.962 1.00 94.75 174 PHE A CA 1
ATOM 1417 C C . PHE A 1 174 ? 8.610 -4.409 -4.395 1.00 94.75 174 PHE A C 1
ATOM 1419 O O . PHE A 1 174 ? 9.676 -4.342 -3.795 1.00 94.75 174 PHE A O 1
ATOM 1426 N N . PHE A 1 175 ? 8.329 -3.604 -5.411 1.00 93.50 175 PHE A N 1
ATOM 1427 C CA . PHE A 1 175 ? 9.203 -2.503 -5.819 1.00 93.50 175 PHE A CA 1
ATOM 1428 C C . PHE A 1 175 ? 8.372 -1.281 -6.209 1.00 93.50 175 PHE A C 1
ATOM 1430 O O . PHE A 1 175 ? 7.170 -1.385 -6.453 1.00 93.50 175 PHE A O 1
ATOM 1437 N N . ALA A 1 176 ? 9.009 -0.115 -6.275 1.00 92.88 176 ALA A N 1
ATOM 1438 C CA . ALA A 1 176 ? 8.377 1.082 -6.813 1.00 92.88 176 ALA A CA 1
ATOM 1439 C C . ALA A 1 176 ? 8.476 1.068 -8.351 1.00 92.88 176 ALA A C 1
ATOM 1441 O O . ALA A 1 176 ? 9.578 1.128 -8.900 1.00 92.88 176 ALA A O 1
ATOM 1442 N N . LEU A 1 177 ? 7.340 0.974 -9.049 1.00 90.94 177 LEU A N 1
ATOM 1443 C CA . LEU A 1 177 ? 7.258 1.104 -10.517 1.00 90.94 177 LEU A CA 1
ATOM 1444 C C . LEU A 1 177 ? 7.605 2.524 -10.968 1.00 90.94 177 LEU A C 1
ATOM 1446 O O . LEU A 1 177 ? 8.251 2.736 -11.991 1.00 90.94 177 LEU A O 1
ATOM 1450 N N . SER A 1 178 ? 7.162 3.493 -10.177 1.00 90.38 178 SER A N 1
ATOM 1451 C CA . SER A 1 178 ? 7.489 4.903 -10.294 1.00 90.38 178 SER A CA 1
ATOM 1452 C C . SER A 1 178 ? 7.635 5.488 -8.889 1.00 90.38 178 SER A C 1
ATOM 1454 O O . SER A 1 178 ? 7.099 4.944 -7.921 1.00 90.38 178 SER A O 1
ATOM 1456 N N . GLY A 1 179 ? 8.381 6.587 -8.759 1.00 90.44 179 GLY A N 1
ATOM 1457 C CA . GLY A 1 179 ? 8.650 7.205 -7.459 1.00 90.44 179 GLY A CA 1
ATOM 1458 C C . GLY A 1 179 ? 9.644 6.415 -6.603 1.00 90.44 179 GLY A C 1
ATOM 1459 O O . GLY A 1 179 ? 10.565 5.785 -7.121 1.00 90.44 179 GLY A O 1
ATOM 1460 N N . SER A 1 180 ? 9.497 6.502 -5.279 1.00 88.31 180 SER A N 1
ATOM 1461 C CA . SER A 1 180 ? 10.368 5.829 -4.309 1.00 88.31 180 SER A CA 1
ATOM 1462 C C . SER A 1 180 ? 9.637 5.563 -2.991 1.00 88.31 180 SER A C 1
ATOM 1464 O O . SER A 1 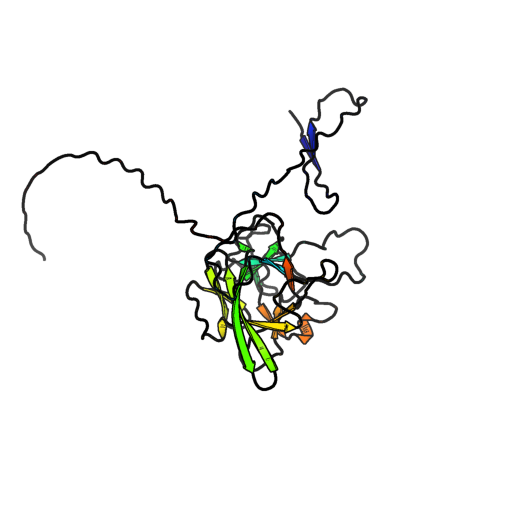180 ? 8.844 6.393 -2.550 1.00 88.31 180 SER A O 1
ATOM 1466 N N . PHE A 1 181 ? 9.990 4.467 -2.308 1.00 88.19 181 PHE A N 1
ATOM 1467 C CA . PHE A 1 181 ? 9.592 4.189 -0.916 1.00 88.19 181 PHE A CA 1
ATOM 1468 C C . PHE A 1 181 ? 10.296 5.082 0.116 1.00 88.19 181 PHE A C 1
ATOM 1470 O O . PHE A 1 181 ? 10.125 4.924 1.322 1.00 88.19 181 PHE A O 1
ATOM 1477 N N . THR A 1 182 ? 11.120 6.027 -0.331 1.00 83.88 182 THR A N 1
ATOM 1478 C CA . THR A 1 182 ? 11.703 7.044 0.540 1.00 83.88 182 THR A CA 1
ATOM 1479 C C . THR A 1 182 ? 10.817 8.288 0.545 1.00 83.88 182 THR A C 1
ATOM 1481 O O . THR A 1 182 ? 10.588 8.871 -0.523 1.00 83.88 182 THR A O 1
ATOM 1484 N N . PRO A 1 183 ? 10.366 8.756 1.723 1.00 75.62 183 PRO A N 1
ATOM 1485 C CA . PRO A 1 183 ? 9.676 10.035 1.834 1.00 75.62 183 PRO A CA 1
ATOM 1486 C C . PRO A 1 183 ? 10.503 11.168 1.223 1.00 75.62 183 PRO A C 1
ATOM 1488 O O . PRO A 1 183 ? 11.733 11.162 1.320 1.00 75.62 183 PRO A O 1
ATOM 1491 N N . SER A 1 184 ? 9.823 12.123 0.590 1.00 76.00 184 SER A N 1
ATOM 1492 C CA . SER A 1 184 ? 10.469 13.279 -0.030 1.00 76.00 184 SER A CA 1
ATOM 1493 C C . SER A 1 184 ? 11.232 14.065 1.031 1.00 76.00 184 SER A C 1
ATOM 1495 O O . SER A 1 184 ? 10.727 14.282 2.134 1.00 76.00 184 SER A O 1
ATOM 1497 N N . SER A 1 185 ? 12.443 14.512 0.699 1.00 76.94 185 SER A N 1
ATOM 1498 C CA . SER A 1 185 ? 13.143 15.516 1.506 1.00 76.94 185 SER A CA 1
ATOM 1499 C C . SER A 1 185 ? 12.507 16.901 1.370 1.00 76.94 185 SER A C 1
ATOM 1501 O O . SER A 1 185 ? 12.707 17.747 2.240 1.00 76.94 185 SER A O 1
ATOM 1503 N N . ASP A 1 186 ? 11.740 17.128 0.301 1.00 76.75 186 ASP A N 1
ATOM 1504 C CA . ASP A 1 186 ? 10.959 18.337 0.082 1.00 76.75 186 ASP A CA 1
ATOM 1505 C C . ASP A 1 186 ? 9.537 18.141 0.644 1.00 76.75 186 ASP A C 1
ATOM 1507 O O . ASP A 1 186 ? 8.747 17.400 0.053 1.00 76.75 186 ASP A O 1
ATOM 1511 N N . PRO A 1 187 ? 9.173 18.809 1.753 1.00 67.75 187 PRO A N 1
ATOM 1512 C CA . PRO A 1 187 ? 7.845 18.694 2.354 1.00 67.75 187 PRO A CA 1
ATOM 1513 C C . PRO A 1 187 ? 6.728 19.277 1.474 1.00 67.75 187 PRO A C 1
ATOM 1515 O O . PRO A 1 187 ? 5.553 19.087 1.781 1.00 67.75 187 PRO A O 1
ATOM 1518 N N . THR A 1 188 ? 7.070 20.006 0.407 1.00 70.44 188 THR A N 1
ATOM 1519 C CA . THR A 1 188 ? 6.107 20.598 -0.532 1.00 70.44 188 THR A CA 1
ATOM 1520 C C . THR A 1 188 ? 5.819 19.707 -1.738 1.00 70.44 188 THR A C 1
ATOM 1522 O O . THR A 1 188 ? 4.796 19.889 -2.398 1.00 70.44 188 THR A O 1
ATOM 1525 N N . ALA A 1 189 ? 6.673 18.714 -1.997 1.00 65.25 189 ALA A N 1
ATOM 1526 C CA . ALA A 1 189 ? 6.481 17.729 -3.048 1.00 65.25 189 ALA A CA 1
ATOM 1527 C C . ALA A 1 189 ? 6.080 16.391 -2.411 1.00 65.25 189 ALA A C 1
ATOM 1529 O O . ALA A 1 189 ? 6.940 15.720 -1.832 1.00 65.25 189 ALA A O 1
ATOM 1530 N N . PRO A 1 190 ? 4.803 15.969 -2.486 1.00 64.31 190 PRO A N 1
ATOM 1531 C CA . PRO A 1 190 ? 4.444 14.639 -2.026 1.00 64.31 190 PRO A CA 1
ATOM 1532 C C . PRO A 1 190 ? 5.239 13.593 -2.814 1.00 64.31 190 PRO A C 1
ATOM 1534 O O . PRO A 1 190 ? 5.149 13.525 -4.043 1.00 64.31 190 PRO A O 1
ATOM 1537 N N . SER A 1 191 ? 6.024 12.771 -2.110 1.00 81.25 191 SER A N 1
ATOM 1538 C CA . SER A 1 191 ? 6.588 11.558 -2.705 1.00 81.25 191 SER A CA 1
ATOM 1539 C C . SER A 1 191 ? 5.442 10.595 -2.954 1.00 81.25 191 SER A C 1
ATOM 1541 O O . SER A 1 191 ? 5.025 9.881 -2.040 1.00 81.25 191 SER A O 1
ATOM 1543 N N . ARG A 1 192 ? 4.944 10.590 -4.189 1.00 90.62 192 ARG A N 1
ATOM 1544 C CA . ARG A 1 192 ? 4.057 9.539 -4.667 1.00 90.62 192 ARG A CA 1
ATOM 1545 C C . ARG A 1 192 ? 4.852 8.433 -5.343 1.00 90.62 192 ARG A C 1
ATOM 1547 O O . ARG A 1 192 ? 5.870 8.697 -5.987 1.00 90.62 192 ARG A O 1
ATOM 1554 N N . PHE A 1 193 ? 4.374 7.211 -5.212 1.00 93.62 193 PHE A N 1
ATOM 1555 C CA . PHE A 1 193 ? 4.970 6.033 -5.825 1.00 93.62 193 PHE A CA 1
ATOM 1556 C C . PHE A 1 193 ? 3.881 5.042 -6.223 1.00 93.62 193 PHE A C 1
ATOM 1558 O O . PHE A 1 193 ? 2.758 5.106 -5.732 1.00 93.62 193 PHE A O 1
ATOM 1565 N N . GLU A 1 194 ? 4.216 4.123 -7.116 1.00 94.81 194 GLU A N 1
ATOM 1566 C CA . GLU A 1 194 ? 3.338 3.020 -7.510 1.00 94.81 194 GLU A CA 1
ATOM 1567 C C . GLU A 1 194 ? 3.957 1.708 -7.042 1.00 94.81 194 GLU A C 1
ATOM 1569 O O . GLU A 1 194 ? 5.127 1.445 -7.320 1.00 94.81 194 GLU A O 1
ATOM 1574 N N . ILE A 1 195 ? 3.187 0.877 -6.343 1.00 95.44 195 ILE A N 1
ATOM 1575 C CA . ILE A 1 195 ? 3.679 -0.412 -5.849 1.00 95.44 195 ILE A CA 1
ATOM 1576 C C . ILE A 1 195 ? 3.506 -1.451 -6.956 1.00 95.44 195 ILE A C 1
ATOM 1578 O O . ILE A 1 195 ? 2.393 -1.700 -7.413 1.00 95.44 195 ILE A O 1
ATOM 1582 N N . GLY A 1 196 ? 4.606 -2.064 -7.378 1.00 93.62 196 GLY A N 1
ATOM 1583 C CA . GLY A 1 196 ? 4.647 -3.158 -8.343 1.00 93.62 196 GLY A CA 1
ATOM 1584 C C . GLY A 1 196 ? 5.145 -4.462 -7.732 1.00 93.62 196 GLY A C 1
ATOM 1585 O O . GLY A 1 196 ? 5.693 -4.490 -6.628 1.00 93.62 196 GLY A O 1
ATOM 1586 N N . GLN A 1 197 ? 4.978 -5.549 -8.484 1.00 91.00 197 GLN A N 1
ATOM 1587 C CA . GLN A 1 197 ? 5.570 -6.848 -8.175 1.00 91.00 197 GLN A CA 1
ATOM 1588 C C . GLN A 1 197 ? 5.866 -7.645 -9.451 1.00 91.00 197 GLN A C 1
ATOM 1590 O O . GLN A 1 197 ? 5.076 -7.652 -10.396 1.00 91.00 197 GLN A O 1
ATOM 1595 N N . TYR A 1 198 ? 6.978 -8.384 -9.441 1.00 78.69 198 TYR A N 1
ATOM 1596 C CA . TYR A 1 198 ? 7.385 -9.283 -10.514 1.00 78.69 198 TYR A CA 1
ATOM 1597 C C . TYR A 1 198 ? 6.670 -10.629 -10.382 1.00 78.69 198 TYR A C 1
ATOM 1599 O O . TYR A 1 198 ? 7.248 -11.622 -9.949 1.00 78.69 198 TYR A O 1
ATOM 1607 N N . LEU A 1 199 ? 5.397 -10.683 -10.774 1.00 71.94 199 LEU A N 1
ATOM 1608 C CA . LEU A 1 199 ? 4.662 -11.944 -10.870 1.00 71.94 199 LEU A CA 1
ATOM 1609 C C . LEU A 1 199 ? 4.051 -12.079 -12.266 1.00 71.94 199 LEU A C 1
ATOM 1611 O O . LEU A 1 199 ? 3.219 -11.268 -12.662 1.00 71.94 199 LEU A O 1
ATOM 1615 N N . GLY A 1 200 ? 4.483 -13.094 -13.023 1.00 64.69 200 GLY A N 1
ATOM 1616 C CA . GLY A 1 200 ? 4.022 -13.323 -14.399 1.00 64.69 200 GLY A CA 1
ATOM 1617 C C . GLY A 1 200 ? 4.735 -12.500 -15.484 1.00 64.69 200 GLY A C 1
ATOM 1618 O O . GLY A 1 200 ? 4.218 -12.409 -16.590 1.00 64.69 200 GLY A O 1
ATOM 1619 N N . TYR A 1 201 ? 5.916 -11.937 -15.194 1.00 56.91 201 TYR A N 1
ATOM 1620 C CA . TYR A 1 201 ? 6.786 -11.199 -16.136 1.00 56.91 201 TYR A CA 1
ATOM 1621 C C . TYR A 1 201 ? 6.233 -9.886 -16.713 1.00 56.91 201 TYR A C 1
ATOM 1623 O O . TYR A 1 201 ? 6.820 -9.341 -17.644 1.00 56.91 201 TYR A O 1
ATOM 1631 N N . THR A 1 202 ? 5.150 -9.338 -16.163 1.00 68.56 202 THR A N 1
ATOM 1632 C CA . THR A 1 202 ? 4.604 -8.048 -16.607 1.00 68.56 202 THR A CA 1
ATOM 1633 C C . THR A 1 202 ? 4.845 -6.980 -15.546 1.00 68.56 202 THR A C 1
ATOM 1635 O O . THR A 1 202 ? 4.339 -7.100 -14.430 1.00 68.56 202 THR A O 1
ATOM 1638 N N . LEU A 1 203 ? 5.557 -5.915 -15.917 1.00 77.94 203 LEU A N 1
ATOM 1639 C CA . LEU A 1 203 ? 5.666 -4.668 -15.144 1.00 77.94 203 LEU A CA 1
ATOM 1640 C C . LEU A 1 203 ? 4.395 -3.809 -15.216 1.00 77.94 203 LEU A C 1
ATOM 1642 O O . LEU A 1 203 ? 4.328 -2.714 -14.663 1.00 77.94 203 LEU A O 1
ATOM 1646 N N . ASP A 1 204 ? 3.377 -4.323 -15.894 1.00 84.62 204 ASP A N 1
ATOM 1647 C CA . ASP A 1 204 ? 2.188 -3.572 -16.259 1.00 84.62 204 ASP A CA 1
ATOM 1648 C C . ASP A 1 204 ? 1.090 -3.678 -15.206 1.00 84.62 204 ASP A C 1
ATOM 1650 O O . ASP A 1 204 ? -0.012 -3.230 -15.479 1.00 84.62 204 ASP A O 1
ATOM 1654 N N . ASN A 1 205 ? 1.360 -4.257 -14.029 1.00 90.69 205 ASN A N 1
ATOM 1655 C CA . ASN A 1 205 ? 0.402 -4.318 -12.927 1.00 90.69 205 ASN A CA 1
ATOM 1656 C C . ASN A 1 205 ? 0.869 -3.489 -11.728 1.00 90.69 205 ASN A C 1
ATOM 1658 O O . ASN A 1 205 ? 1.962 -3.728 -11.208 1.00 90.69 205 ASN A O 1
ATOM 1662 N N . CYS A 1 206 ? 0.015 -2.593 -11.240 1.00 93.25 206 CYS A N 1
ATOM 1663 C CA . CYS A 1 206 ? 0.243 -1.828 -10.020 1.00 93.25 206 CYS A CA 1
ATOM 1664 C C . CYS A 1 206 ? -0.798 -2.184 -8.968 1.00 93.25 206 CYS A C 1
ATOM 1666 O O . CYS A 1 206 ? -1.922 -2.591 -9.273 1.00 93.25 206 CYS A O 1
ATOM 1668 N N . LEU A 1 207 ? -0.388 -2.058 -7.714 1.00 95.44 207 LEU A N 1
ATOM 1669 C CA . LEU A 1 207 ? -1.269 -2.211 -6.581 1.00 95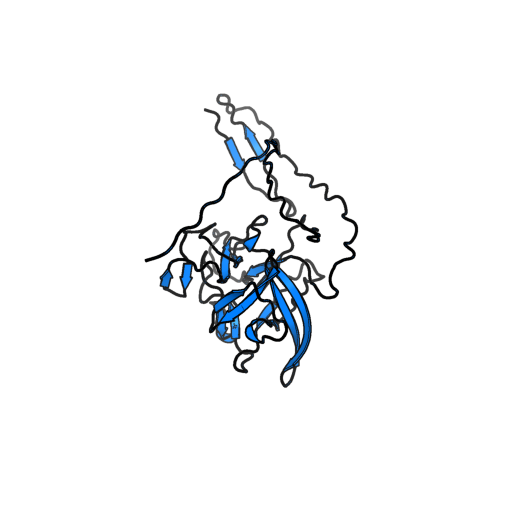.44 207 LEU A CA 1
ATOM 1670 C C . LEU A 1 207 ? -2.208 -1.014 -6.513 1.00 95.44 207 LEU A C 1
ATOM 1672 O O . LEU A 1 207 ? -1.760 0.133 -6.502 1.00 95.44 207 LEU A O 1
ATOM 1676 N N . THR A 1 208 ? -3.499 -1.289 -6.456 1.00 93.50 208 THR A N 1
ATOM 1677 C CA . THR A 1 208 ? -4.537 -0.280 -6.579 1.00 93.50 208 THR A CA 1
ATOM 1678 C C . THR A 1 208 ? -5.846 -0.777 -5.953 1.00 93.50 208 THR A C 1
ATOM 1680 O O . THR A 1 208 ? -5.881 -1.826 -5.307 1.00 93.50 208 THR A O 1
ATOM 1683 N N . ASN A 1 209 ? -6.926 -0.028 -6.127 1.00 87.88 209 ASN A N 1
ATOM 1684 C CA . ASN A 1 209 ? -8.295 -0.486 -5.936 1.00 87.88 209 ASN A CA 1
ATOM 1685 C C . ASN A 1 209 ? -9.062 -0.304 -7.255 1.00 87.88 209 ASN A C 1
ATOM 1687 O O . ASN A 1 209 ? -8.709 0.537 -8.080 1.00 87.88 209 ASN A O 1
ATOM 1691 N N . ALA A 1 210 ? -10.072 -1.142 -7.481 1.00 77.25 210 ALA A N 1
ATOM 1692 C CA . ALA A 1 210 ? -10.671 -1.308 -8.803 1.00 77.25 210 ALA A CA 1
ATOM 1693 C C . ALA A 1 210 ? -11.499 -0.101 -9.288 1.00 77.25 210 ALA A C 1
ATOM 1695 O O . ALA A 1 210 ? -11.731 0.007 -10.486 1.00 77.25 210 ALA A O 1
ATOM 1696 N N . HIS A 1 211 ? -12.008 0.742 -8.380 1.00 75.00 211 HIS A N 1
ATOM 1697 C CA . HIS A 1 211 ? -12.926 1.849 -8.691 1.00 75.00 211 HIS A CA 1
ATOM 1698 C C . HIS A 1 211 ? -12.671 3.075 -7.789 1.00 75.00 211 HIS A C 1
ATOM 1700 O O . HIS A 1 211 ? -11.684 3.133 -7.064 1.00 75.00 211 HIS A O 1
ATOM 1706 N N . HIS A 1 212 ? -13.572 4.069 -7.792 1.00 79.31 212 HIS A N 1
ATOM 1707 C CA . HIS A 1 212 ? -13.550 5.154 -6.805 1.00 79.31 212 HIS A CA 1
ATOM 1708 C C . HIS A 1 212 ? -13.458 4.598 -5.369 1.00 79.31 212 HIS A C 1
ATOM 1710 O O . HIS A 1 212 ? -14.283 3.757 -4.992 1.00 79.31 212 HIS A O 1
ATOM 1716 N N . PRO A 1 213 ? -12.496 5.073 -4.560 1.00 83.25 213 PRO A N 1
ATOM 1717 C CA . PRO A 1 213 ? -12.164 4.454 -3.287 1.00 83.25 213 PRO A CA 1
ATOM 1718 C C . PRO A 1 213 ? -13.310 4.534 -2.281 1.00 83.25 213 PRO A C 1
ATOM 1720 O O . PRO A 1 213 ? -13.915 5.588 -2.061 1.00 83.25 213 PRO A O 1
ATOM 1723 N N . LYS A 1 214 ? -13.572 3.400 -1.630 1.00 86.31 214 LYS A N 1
ATOM 1724 C CA . LYS A 1 214 ? -14.560 3.250 -0.557 1.00 86.31 214 LYS A CA 1
ATOM 1725 C C . LYS A 1 214 ? -14.021 2.358 0.562 1.00 86.31 214 LYS A C 1
ATOM 1727 O O . LYS A 1 214 ? -13.203 1.470 0.339 1.00 86.31 214 LYS A O 1
ATOM 1732 N N . SER A 1 215 ? -14.519 2.581 1.776 1.00 89.69 215 SER A N 1
ATOM 1733 C CA . SER A 1 215 ? -14.122 1.813 2.964 1.00 89.69 215 SER A CA 1
ATOM 1734 C C . SER A 1 215 ? -14.459 0.331 2.782 1.00 89.69 215 SER A C 1
ATOM 1736 O O . SER A 1 215 ? -15.567 -0.002 2.355 1.00 89.69 215 SER A O 1
ATOM 1738 N N . GLY A 1 216 ? -13.511 -0.546 3.104 1.00 91.69 216 GLY A N 1
ATOM 1739 C CA . GLY A 1 216 ? -13.639 -1.994 2.956 1.00 91.69 216 GLY A CA 1
ATOM 1740 C C . GLY A 1 216 ? -13.423 -2.504 1.530 1.00 91.69 216 GLY A C 1
ATOM 1741 O O . GLY A 1 216 ? -13.621 -3.691 1.282 1.00 91.69 216 GLY A O 1
ATOM 1742 N N . GLU A 1 217 ? -13.036 -1.660 0.571 1.00 92.62 217 GLU A N 1
ATOM 1743 C CA . GLU A 1 217 ? -12.648 -2.138 -0.759 1.00 92.62 217 GLU A CA 1
ATOM 1744 C C . GLU A 1 217 ? -11.294 -2.839 -0.716 1.00 92.62 217 GLU A C 1
ATOM 1746 O O . GLU A 1 217 ? -10.353 -2.355 -0.092 1.00 92.62 217 GLU A O 1
ATOM 1751 N N . VAL A 1 218 ? -11.204 -3.998 -1.363 1.00 94.62 218 VAL A N 1
ATOM 1752 C CA . VAL A 1 218 ? -9.961 -4.760 -1.471 1.00 94.62 218 VAL A CA 1
ATOM 1753 C C . VAL A 1 218 ? -8.870 -3.969 -2.197 1.00 94.62 218 VAL A C 1
ATOM 1755 O O . VAL A 1 218 ? -9.118 -3.338 -3.223 1.00 94.62 218 VAL A O 1
ATOM 1758 N N . VAL A 1 219 ? -7.640 -4.071 -1.691 1.00 95.62 219 VAL A N 1
ATOM 1759 C CA . VAL A 1 219 ? -6.446 -3.662 -2.434 1.00 95.62 219 VAL A CA 1
ATOM 1760 C C . VAL A 1 219 ? -5.947 -4.842 -3.266 1.00 95.62 219 VAL A C 1
ATOM 1762 O O . VAL A 1 219 ? -5.688 -5.936 -2.750 1.00 95.62 219 VAL A O 1
ATOM 1765 N N . GLU A 1 220 ? -5.788 -4.623 -4.563 1.00 94.69 220 GLU A N 1
ATOM 1766 C CA . GLU A 1 220 ? -5.405 -5.654 -5.518 1.00 94.69 220 GLU A CA 1
ATOM 1767 C C . GLU A 1 220 ? -4.619 -5.087 -6.706 1.00 94.69 220 GLU A C 1
ATOM 1769 O O . GLU A 1 220 ? -4.529 -3.882 -6.916 1.00 94.69 220 GLU A O 1
ATOM 1774 N N . PHE A 1 221 ? -3.997 -5.969 -7.478 1.00 94.06 221 PHE A N 1
ATOM 1775 C CA . PHE A 1 221 ? -3.251 -5.624 -8.676 1.00 94.06 221 PHE A CA 1
ATOM 1776 C C . PHE A 1 221 ? -4.165 -5.542 -9.896 1.00 94.06 221 PHE A C 1
ATOM 1778 O O . PHE A 1 221 ? -4.806 -6.533 -10.253 1.00 94.06 221 PHE A O 1
ATOM 1785 N N . HIS A 1 222 ? -4.110 -4.404 -10.584 1.00 92.50 222 HIS A N 1
ATOM 1786 C CA . HIS A 1 222 ? -4.715 -4.183 -11.900 1.00 92.50 222 HIS A CA 1
ATOM 1787 C C . HIS A 1 222 ? -3.679 -3.654 -12.882 1.00 92.50 222 HIS A C 1
ATOM 1789 O O . HIS A 1 222 ? -2.570 -3.288 -12.492 1.00 92.50 222 HIS A O 1
ATOM 1795 N N . VAL A 1 223 ? -4.056 -3.589 -14.159 1.00 92.00 223 VAL A N 1
ATOM 1796 C CA . VAL A 1 223 ? -3.207 -3.011 -15.200 1.00 92.00 223 VAL A CA 1
ATOM 1797 C C . VAL A 1 223 ? -2.936 -1.535 -14.886 1.00 92.00 223 VAL A C 1
ATOM 1799 O O . VAL A 1 223 ? -3.868 -0.742 -14.762 1.00 92.00 223 VAL A O 1
ATOM 1802 N N . CYS A 1 224 ? -1.659 -1.157 -14.808 1.00 92.31 224 CYS A N 1
ATOM 1803 C CA . CYS A 1 224 ? -1.193 0.187 -14.479 1.00 92.31 224 CYS A CA 1
ATOM 1804 C C . CYS A 1 224 ? -1.824 1.260 -15.358 1.00 92.31 224 CYS A C 1
ATOM 1806 O O . CYS A 1 224 ? -2.146 2.336 -14.873 1.00 92.31 224 CYS A O 1
ATOM 1808 N N . GLU A 1 225 ? -1.967 0.993 -16.658 1.00 92.44 225 GLU A N 1
ATOM 1809 C CA . GLU A 1 225 ? -2.560 1.941 -17.603 1.00 92.44 225 GLU A CA 1
ATOM 1810 C C . GLU A 1 225 ? -3.999 2.308 -17.223 1.00 92.44 225 GLU A C 1
ATOM 1812 O O . GLU A 1 225 ? -4.328 3.491 -17.225 1.00 92.44 225 GLU A O 1
ATOM 1817 N N . ALA A 1 226 ? -4.814 1.323 -16.830 1.00 90.50 226 ALA A N 1
ATOM 1818 C CA . ALA A 1 226 ? -6.184 1.554 -16.379 1.00 90.50 226 ALA A CA 1
ATOM 1819 C C . ALA A 1 226 ? -6.201 2.316 -15.047 1.00 90.50 226 ALA A C 1
ATOM 1821 O O . ALA A 1 226 ? -6.791 3.382 -14.965 1.00 90.50 226 ALA A O 1
ATOM 1822 N N . ALA A 1 227 ? -5.428 1.874 -14.051 1.00 91.19 227 ALA A N 1
ATOM 1823 C CA . ALA A 1 227 ? -5.372 2.533 -12.740 1.00 91.19 227 ALA A CA 1
ATOM 1824 C C . ALA A 1 227 ? -4.812 3.975 -12.776 1.00 91.19 227 ALA A C 1
ATOM 1826 O O . ALA A 1 227 ? -5.016 4.759 -11.849 1.00 91.19 227 ALA A O 1
ATOM 1827 N N . ARG A 1 228 ? -4.077 4.338 -13.836 1.00 91.00 228 ARG A N 1
ATOM 1828 C CA . ARG A 1 228 ? -3.582 5.702 -14.099 1.00 91.00 228 ARG A CA 1
ATOM 1829 C C . ARG A 1 228 ? -4.562 6.553 -14.901 1.00 91.00 228 ARG A C 1
ATOM 1831 O O . ARG A 1 228 ? -4.304 7.750 -15.059 1.00 91.00 228 ARG A O 1
ATOM 1838 N N . ALA A 1 229 ? -5.609 5.953 -15.468 1.00 88.19 229 ALA A N 1
ATOM 1839 C CA . ALA A 1 229 ? -6.585 6.668 -16.269 1.00 88.19 229 ALA A CA 1
ATOM 1840 C C . ALA A 1 229 ? -7.179 7.822 -15.454 1.00 88.19 229 ALA A C 1
ATOM 1842 O O . ALA A 1 229 ? -7.231 7.790 -14.225 1.00 88.19 229 ALA A O 1
ATOM 1843 N N . HIS A 1 230 ? -7.559 8.894 -16.145 1.00 82.06 230 HIS A N 1
ATOM 1844 C CA . HIS A 1 230 ? -7.947 10.146 -15.496 1.00 82.06 230 HIS A CA 1
ATOM 1845 C C . HIS A 1 230 ? -9.173 9.991 -14.579 1.00 82.06 230 HIS A C 1
ATOM 1847 O O . HIS A 1 230 ? -9.327 10.764 -13.637 1.00 82.06 230 HIS A O 1
ATOM 1853 N N . ASP A 1 231 ? -10.050 9.043 -14.885 1.00 79.12 231 ASP A N 1
ATOM 1854 C CA . ASP A 1 231 ? -11.248 8.672 -14.137 1.00 79.12 231 ASP A CA 1
ATOM 1855 C C . ASP A 1 231 ? -10.975 7.744 -12.943 1.00 79.12 231 ASP A C 1
ATOM 1857 O O . ASP A 1 231 ? -11.707 7.832 -11.956 1.00 79.12 231 ASP A O 1
ATOM 1861 N N . ASP A 1 232 ? -9.902 6.950 -12.997 1.00 82.62 232 ASP A N 1
ATOM 1862 C CA . ASP A 1 232 ? -9.516 6.024 -11.929 1.00 82.62 232 ASP A CA 1
ATOM 1863 C C . ASP A 1 232 ? -8.489 6.632 -10.970 1.00 82.62 232 ASP A C 1
ATOM 1865 O O . ASP A 1 232 ? -8.765 6.722 -9.791 1.00 82.62 232 ASP A O 1
ATOM 1869 N N . GLN A 1 233 ? -7.314 7.074 -11.429 1.00 86.31 233 GLN A N 1
ATOM 1870 C CA . GLN A 1 233 ? -6.248 7.677 -10.597 1.00 86.31 233 GLN A CA 1
ATOM 1871 C C . GLN A 1 233 ? -5.903 6.941 -9.279 1.00 86.31 233 GLN A C 1
ATOM 1873 O O . GLN A 1 233 ? -5.390 7.549 -8.339 1.00 86.31 233 GLN A O 1
ATOM 1878 N N . THR A 1 234 ? -6.129 5.632 -9.204 1.00 90.88 234 THR A N 1
ATOM 1879 C CA . THR A 1 234 ? -5.952 4.804 -8.003 1.00 90.88 234 THR A CA 1
ATOM 1880 C C . THR A 1 234 ? -4.567 4.149 -7.916 1.00 90.88 234 THR A C 1
ATOM 1882 O O . THR A 1 234 ? -4.308 3.357 -7.007 1.00 90.88 234 THR A O 1
ATOM 1885 N N . SER A 1 235 ? -3.660 4.398 -8.869 1.00 92.94 235 SER A N 1
ATOM 1886 C CA . SER A 1 235 ? -2.364 3.699 -8.920 1.00 92.94 235 SER A CA 1
ATOM 1887 C C . SER A 1 235 ? -1.318 4.219 -7.929 1.00 92.94 235 SER A C 1
ATOM 1889 O O . SER A 1 235 ? -0.394 3.489 -7.556 1.00 92.94 235 SER A O 1
ATOM 1891 N N . TYR A 1 236 ? -1.431 5.484 -7.523 1.00 93.00 236 TYR A N 1
ATOM 1892 C CA . TYR A 1 236 ? -0.402 6.176 -6.756 1.00 93.00 236 TYR A CA 1
ATOM 1893 C C . TYR A 1 236 ? -0.668 6.126 -5.250 1.00 93.00 236 TYR A C 1
ATOM 1895 O O . TYR A 1 236 ? -1.794 6.278 -4.783 1.00 93.00 236 TYR A O 1
ATOM 1903 N N . TRP A 1 237 ? 0.410 6.016 -4.483 1.00 94.25 237 TRP A N 1
ATOM 1904 C CA . TRP A 1 237 ? 0.410 5.982 -3.025 1.00 94.25 237 TRP A CA 1
ATOM 1905 C C . TRP A 1 237 ? 1.388 7.008 -2.460 1.00 94.25 237 TRP A C 1
ATOM 1907 O O . TRP A 1 237 ? 2.381 7.345 -3.098 1.00 94.25 237 TRP A O 1
ATOM 1917 N N . GLU A 1 238 ? 1.128 7.478 -1.248 1.00 92.00 238 GLU A N 1
ATOM 1918 C CA . GLU A 1 238 ? 1.984 8.364 -0.463 1.00 92.00 238 GLU A CA 1
ATOM 1919 C C . GLU A 1 238 ? 2.350 7.701 0.863 1.00 92.00 238 GLU A C 1
ATOM 1921 O O . GLU A 1 238 ? 1.554 6.971 1.458 1.00 92.00 238 GLU A O 1
ATOM 1926 N N . LEU A 1 239 ? 3.539 8.021 1.371 1.00 90.44 239 LEU A N 1
ATOM 1927 C CA . LEU A 1 239 ? 3.916 7.677 2.738 1.00 90.44 239 LEU A CA 1
ATOM 1928 C C . LEU A 1 239 ? 3.549 8.823 3.673 1.00 90.44 239 LEU A C 1
ATOM 1930 O O . LEU A 1 239 ? 4.124 9.910 3.589 1.00 90.44 239 LEU A O 1
ATOM 1934 N N . LEU A 1 240 ? 2.635 8.564 4.604 1.00 86.44 240 LEU A N 1
ATOM 1935 C CA . LEU A 1 240 ? 2.348 9.485 5.694 1.00 86.44 240 LEU A CA 1
ATOM 1936 C C . LEU A 1 240 ? 3.168 9.122 6.930 1.00 86.44 240 LEU A C 1
ATOM 1938 O O . LEU A 1 240 ? 3.153 7.986 7.408 1.00 86.44 240 LEU A O 1
ATOM 1942 N N . ARG A 1 241 ? 3.855 10.130 7.473 1.00 79.81 241 ARG A N 1
ATOM 1943 C CA . ARG A 1 241 ? 4.461 10.086 8.806 1.00 79.81 241 ARG A CA 1
ATOM 1944 C C . ARG A 1 241 ? 3.560 10.846 9.766 1.00 79.81 241 ARG A C 1
ATOM 1946 O O . ARG A 1 241 ? 3.350 12.042 9.570 1.00 79.81 241 ARG A O 1
ATOM 1953 N N . PHE A 1 242 ? 3.076 10.191 10.816 1.00 66.31 242 PHE A N 1
ATOM 1954 C CA . PHE A 1 242 ? 2.400 10.910 11.891 1.00 66.31 242 PHE A CA 1
ATOM 1955 C C . PHE A 1 242 ? 3.435 11.484 12.864 1.00 66.31 242 PHE A C 1
ATOM 1957 O O . PHE A 1 242 ? 4.279 10.737 13.373 1.00 66.31 242 PHE A O 1
ATOM 1964 N N . PRO A 1 243 ? 3.410 12.803 13.128 1.00 57.38 243 PRO A N 1
ATOM 1965 C CA . PRO A 1 243 ? 4.267 13.396 14.143 1.00 57.38 243 PRO A CA 1
ATOM 1966 C C . PRO A 1 243 ? 3.938 12.770 15.505 1.00 57.38 243 PRO A C 1
ATOM 1968 O O . PRO A 1 243 ? 2.787 12.767 15.928 1.00 57.38 243 PRO A O 1
ATOM 1971 N N . GLY A 1 244 ? 4.951 12.212 16.171 1.00 56.16 244 GLY A N 1
ATOM 1972 C CA . GLY A 1 244 ? 4.816 11.561 17.480 1.00 56.16 244 GLY A CA 1
ATOM 1973 C C . GLY A 1 244 ? 5.127 10.062 17.491 1.00 56.16 244 GLY A C 1
ATOM 1974 O O . GLY A 1 244 ? 5.451 9.533 18.550 1.00 56.16 244 GLY A O 1
ATOM 1975 N N . PHE A 1 245 ? 5.136 9.388 16.337 1.00 52.34 245 PHE A N 1
ATOM 1976 C CA . PHE A 1 245 ? 5.631 8.012 16.243 1.00 52.34 245 PHE A CA 1
ATOM 1977 C C . PHE A 1 245 ? 7.126 8.019 15.887 1.00 52.34 245 PHE A C 1
ATOM 1979 O O . PHE A 1 245 ? 7.524 7.836 14.741 1.00 52.34 245 PHE A O 1
ATOM 1986 N N . THR A 1 246 ? 7.975 8.291 16.880 1.00 50.44 246 THR A N 1
ATOM 1987 C CA . THR A 1 246 ? 9.436 8.071 16.793 1.00 50.44 246 THR A CA 1
ATOM 1988 C C . THR A 1 246 ? 9.842 6.712 17.361 1.00 50.44 246 THR A C 1
ATOM 1990 O O . THR A 1 246 ? 11.029 6.445 17.537 1.00 50.44 246 THR A O 1
ATOM 1993 N N . GLY A 1 247 ? 8.861 5.867 17.691 1.00 42.12 247 GLY A N 1
ATOM 1994 C CA . GLY A 1 247 ? 9.077 4.584 18.336 1.00 42.12 247 GLY A CA 1
ATOM 1995 C C . GLY A 1 247 ? 9.820 3.620 17.422 1.00 42.12 247 GLY A C 1
ATOM 1996 O O . GLY A 1 247 ? 9.242 3.060 16.495 1.00 42.12 247 GLY A O 1
ATOM 1997 N N . SER A 1 248 ? 11.092 3.383 17.727 1.00 43.75 248 SER A N 1
ATOM 1998 C CA . SER A 1 248 ? 11.649 2.052 17.530 1.00 43.75 248 SER A CA 1
ATOM 1999 C C . SER A 1 248 ? 10.885 1.114 18.464 1.00 43.75 248 SER A C 1
ATOM 2001 O O . SER A 1 248 ? 10.831 1.350 19.672 1.00 43.75 248 SER A O 1
ATOM 2003 N N . LEU A 1 249 ? 10.236 0.089 17.915 1.00 44.34 249 LEU A N 1
ATOM 2004 C CA . LEU A 1 249 ? 9.570 -0.952 18.698 1.00 44.34 249 LEU A CA 1
ATOM 2005 C C . LEU A 1 249 ? 10.623 -1.908 19.272 1.00 44.34 249 LEU A C 1
ATOM 2007 O O . LEU A 1 249 ? 10.659 -3.091 18.944 1.00 44.34 249 LEU A O 1
ATOM 2011 N N . SER A 1 250 ? 11.498 -1.416 20.145 1.00 38.97 250 SER A N 1
ATOM 2012 C CA . SER A 1 250 ? 12.282 -2.298 21.000 1.00 38.97 250 SER A CA 1
ATOM 2013 C C . SER A 1 250 ? 11.360 -2.884 22.073 1.00 38.97 250 SER A C 1
ATOM 2015 O O . SER A 1 250 ? 11.037 -2.265 23.081 1.00 38.97 250 SER A O 1
ATOM 2017 N N . ASN A 1 251 ? 10.939 -4.128 21.836 1.00 38.50 251 ASN A N 1
ATOM 2018 C CA . ASN A 1 251 ? 10.335 -5.033 22.813 1.00 38.50 251 ASN A CA 1
ATOM 2019 C C . ASN A 1 251 ? 9.089 -4.501 23.547 1.00 38.50 251 ASN A C 1
ATOM 2021 O O . ASN A 1 251 ? 9.096 -4.338 24.770 1.00 38.50 251 ASN A O 1
ATOM 2025 N N . VAL A 1 252 ? 7.944 -4.445 22.856 1.00 36.69 252 VAL A N 1
ATOM 2026 C CA . VAL A 1 252 ? 6.658 -4.723 23.525 1.00 36.69 252 VAL A CA 1
ATOM 2027 C C . VAL A 1 252 ? 6.603 -6.230 23.798 1.00 36.69 252 VAL A C 1
ATOM 2029 O O . VAL A 1 252 ? 5.896 -7.009 23.163 1.00 36.69 252 VAL A O 1
ATOM 2032 N N . ALA A 1 253 ? 7.432 -6.673 24.743 1.00 37.22 253 ALA A N 1
ATOM 2033 C CA . ALA A 1 253 ? 7.318 -7.993 25.325 1.00 37.22 253 ALA A CA 1
ATOM 2034 C C . ALA A 1 253 ? 5.946 -8.071 26.000 1.00 37.22 253 ALA A C 1
ATOM 2036 O O . ALA A 1 253 ? 5.669 -7.345 26.958 1.00 37.22 253 ALA A O 1
ATOM 2037 N N . ARG A 1 254 ? 5.090 -8.953 25.476 1.00 37.53 254 ARG A N 1
ATOM 2038 C CA . ARG A 1 254 ? 3.812 -9.369 26.060 1.00 37.53 254 ARG A CA 1
ATOM 2039 C C . ARG A 1 254 ? 3.928 -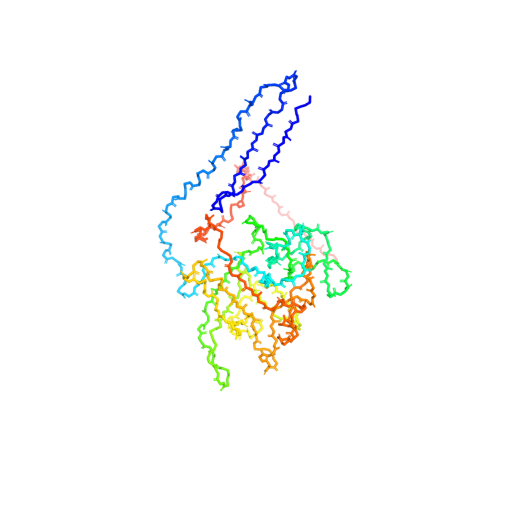9.496 27.583 1.00 37.53 254 ARG A C 1
ATOM 2041 O O . ARG A 1 254 ? 4.363 -10.523 28.099 1.00 37.53 254 ARG A O 1
ATOM 2048 N N . ARG A 1 255 ? 3.452 -8.495 28.326 1.00 32.72 255 ARG A N 1
ATOM 2049 C CA . ARG A 1 255 ? 2.994 -8.703 29.704 1.00 32.72 255 ARG A CA 1
ATOM 2050 C C . ARG A 1 255 ? 1.640 -9.406 29.627 1.00 32.72 255 ARG A C 1
ATOM 2052 O O . ARG A 1 255 ? 0.602 -8.782 29.804 1.00 32.72 255 ARG A O 1
ATOM 2059 N N . SER A 1 256 ? 1.642 -10.718 29.380 1.00 38.19 256 SER A N 1
ATOM 2060 C CA . SER A 1 256 ? 0.529 -11.535 29.862 1.00 38.19 256 SER A CA 1
ATOM 2061 C C . SER A 1 256 ? 0.700 -11.650 31.375 1.00 38.19 256 SER A C 1
ATOM 2063 O O . SER A 1 256 ? 1.585 -12.356 31.863 1.00 38.19 256 SER A O 1
ATOM 2065 N N . GLY A 1 257 ? -0.096 -10.894 32.125 1.00 34.72 257 GLY A N 1
ATOM 2066 C CA . GLY A 1 257 ? -0.191 -11.059 33.566 1.00 34.72 257 GLY A CA 1
ATOM 2067 C C . GLY A 1 257 ? -0.754 -12.439 33.891 1.00 34.72 257 GLY A C 1
ATOM 2068 O O . GLY A 1 257 ? -1.934 -12.682 33.683 1.00 34.72 257 GLY A O 1
ATOM 2069 N N . ASN A 1 258 ? 0.087 -13.319 34.433 1.00 34.97 258 ASN A N 1
ATOM 2070 C CA . ASN A 1 258 ? -0.348 -14.456 35.237 1.00 34.97 258 ASN A CA 1
ATOM 2071 C C . ASN A 1 258 ? 0.056 -14.182 36.687 1.00 34.97 258 ASN A C 1
ATOM 2073 O O . ASN A 1 258 ? 1.094 -14.627 37.170 1.00 34.97 258 ASN A O 1
ATOM 2077 N N . THR A 1 259 ? -0.778 -13.424 37.390 1.00 40.22 259 THR A N 1
ATOM 2078 C CA . THR A 1 259 ? -0.829 -13.436 38.853 1.00 40.22 259 THR A CA 1
ATOM 2079 C C . THR A 1 259 ? -1.717 -14.601 39.279 1.00 40.22 259 THR A C 1
ATOM 2081 O O . THR A 1 259 ? -2.914 -14.441 39.492 1.00 40.22 259 THR A O 1
ATOM 2084 N N . ALA A 1 260 ? -1.123 -15.787 39.406 1.00 39.03 260 ALA A N 1
ATOM 2085 C CA . ALA A 1 260 ? -1.689 -16.880 40.188 1.00 39.03 260 ALA A CA 1
ATOM 2086 C C . ALA A 1 260 ? -0.732 -17.154 41.350 1.00 39.03 260 ALA A C 1
ATOM 2088 O O . ALA A 1 260 ? 0.416 -17.550 41.156 1.00 39.03 260 ALA A O 1
ATOM 2089 N N . GLY A 1 261 ? -1.198 -16.840 42.558 1.00 36.94 261 GLY A N 1
ATOM 2090 C CA . GLY A 1 261 ? -0.442 -16.990 43.791 1.00 36.94 261 GLY A CA 1
ATOM 2091 C C . GLY A 1 261 ? -0.087 -18.447 44.071 1.00 36.94 261 GLY A C 1
ATOM 2092 O O . GLY A 1 261 ? -0.947 -19.325 44.078 1.00 36.94 261 GLY A O 1
ATOM 2093 N N . SER A 1 262 ? 1.191 -18.678 44.363 1.00 35.38 262 SER A N 1
ATOM 2094 C CA . SER A 1 262 ? 1.676 -19.900 44.996 1.00 35.38 262 SER A CA 1
ATOM 2095 C C . SER A 1 262 ? 1.146 -19.989 46.425 1.00 35.38 262 SER A C 1
ATOM 2097 O O . SER A 1 262 ? 1.674 -19.356 47.337 1.00 35.38 262 SER A O 1
ATOM 2099 N N . GLY A 1 263 ? 0.113 -20.805 46.618 1.00 36.62 263 GLY A N 1
ATOM 2100 C CA . GLY A 1 263 ? -0.236 -21.405 47.900 1.00 36.62 263 GLY A CA 1
ATOM 2101 C C . GLY A 1 263 ? 0.216 -22.861 47.902 1.00 36.62 263 GLY A C 1
ATOM 2102 O O . GLY A 1 263 ? -0.344 -23.689 47.190 1.00 36.62 263 GLY A O 1
ATOM 2103 N N . ALA A 1 264 ? 1.253 -23.165 48.678 1.00 39.81 264 ALA A N 1
ATOM 2104 C CA . ALA A 1 264 ? 1.728 -24.520 48.908 1.00 39.81 264 ALA A CA 1
ATOM 2105 C C . ALA A 1 264 ? 0.710 -25.335 49.725 1.00 39.81 264 ALA A C 1
ATOM 2107 O O . ALA A 1 264 ? 0.259 -24.874 50.771 1.00 39.81 264 ALA A O 1
ATOM 2108 N N . MET A 1 265 ? 0.439 -26.578 49.316 1.00 36.94 265 MET A N 1
ATOM 2109 C CA . MET A 1 265 ? 0.094 -27.659 50.242 1.00 36.94 265 MET A CA 1
ATOM 2110 C C . MET A 1 265 ? 0.592 -29.015 49.733 1.00 36.94 265 MET A C 1
ATOM 2112 O O . MET A 1 265 ? 0.699 -29.276 48.539 1.00 36.94 265 MET A O 1
ATOM 2116 N N . LEU A 1 266 ? 0.971 -29.822 50.717 1.00 36.09 266 LEU A N 1
ATOM 2117 C CA . LEU A 1 266 ? 1.758 -31.045 50.669 1.00 36.09 266 LEU A CA 1
ATOM 2118 C C . LEU A 1 266 ? 0.962 -32.294 50.256 1.00 36.09 266 LEU A C 1
ATOM 2120 O O . LEU A 1 266 ? -0.227 -32.401 50.526 1.00 36.09 266 LEU A O 1
ATOM 2124 N N . SER A 1 267 ? 1.714 -33.247 49.692 1.00 38.75 267 SER A N 1
ATOM 2125 C CA . SER A 1 267 ? 1.624 -34.720 49.754 1.00 38.75 267 SER A CA 1
ATOM 2126 C C . SER A 1 267 ? 0.259 -35.410 49.935 1.00 38.75 267 SER A C 1
ATOM 2128 O O . SER A 1 267 ? -0.375 -35.262 50.976 1.00 38.75 267 SER A O 1
ATOM 2130 N N . ASN A 1 268 ? -0.062 -36.377 49.066 1.00 35.31 268 ASN A N 1
ATOM 2131 C CA . ASN A 1 268 ? 0.134 -37.815 49.340 1.00 35.31 268 ASN A CA 1
ATOM 2132 C C . ASN A 1 268 ? -0.595 -38.716 48.318 1.00 35.31 268 ASN A C 1
ATOM 2134 O O . ASN A 1 268 ? -1.813 -38.694 48.232 1.00 35.31 268 ASN A O 1
ATOM 2138 N N . ASN A 1 269 ? 0.190 -39.609 47.704 1.00 38.41 269 ASN A N 1
ATOM 2139 C CA . ASN A 1 269 ? 0.005 -41.067 47.710 1.00 38.41 269 ASN A CA 1
ATOM 2140 C C . ASN A 1 269 ? -1.095 -41.756 46.857 1.00 38.41 269 ASN A C 1
ATOM 2142 O O . ASN A 1 269 ? -2.254 -41.362 46.842 1.00 38.41 269 ASN A O 1
ATOM 2146 N N . LYS A 1 270 ? -0.677 -42.928 46.343 1.00 37.94 270 LYS A N 1
ATOM 2147 C CA . LYS A 1 270 ? -1.411 -44.105 45.824 1.00 37.94 270 LYS A CA 1
ATOM 2148 C C . LYS A 1 270 ? -1.790 -44.182 44.339 1.00 37.94 270 LYS A C 1
ATOM 2150 O O . LYS A 1 270 ? -2.791 -43.643 43.887 1.00 37.94 270 LYS A O 1
ATOM 2155 N N . ASP A 1 271 ? -0.984 -44.985 43.640 1.00 50.59 271 ASP A N 1
ATOM 2156 C CA . ASP A 1 271 ? -1.369 -46.201 42.906 1.00 50.59 271 ASP A CA 1
ATOM 2157 C C . ASP A 1 271 ? -2.857 -46.386 42.564 1.00 50.59 271 ASP A C 1
ATOM 2159 O O . ASP A 1 271 ? -3.684 -46.582 43.455 1.00 50.59 271 ASP A O 1
ATOM 2163 N N . ASN A 1 272 ? -3.155 -46.549 41.271 1.00 41.12 272 ASN A N 1
ATOM 2164 C CA . ASN A 1 272 ? -3.742 -47.811 40.820 1.00 41.12 272 ASN A CA 1
ATOM 2165 C C . ASN A 1 272 ? -3.661 -48.005 39.300 1.00 41.12 272 ASN A C 1
ATOM 2167 O O . ASN A 1 272 ? -4.025 -47.138 38.509 1.00 41.12 272 ASN A O 1
ATOM 2171 N N . LYS A 1 273 ? -3.212 -49.208 38.934 1.00 50.16 273 LYS A N 1
ATOM 2172 C CA . LYS A 1 273 ? -3.461 -49.878 37.655 1.00 50.16 273 LYS A CA 1
ATOM 2173 C C . LYS A 1 273 ? -4.971 -50.038 37.429 1.00 50.16 273 LYS A C 1
ATOM 2175 O O . LYS A 1 273 ? -5.697 -50.218 38.404 1.00 50.16 273 LYS A O 1
ATOM 2180 N N . ASN A 1 274 ? -5.408 -50.053 36.167 1.00 47.88 274 ASN A N 1
ATOM 2181 C CA . ASN A 1 274 ? -6.121 -51.189 35.554 1.00 47.88 274 ASN A CA 1
ATOM 2182 C C . ASN A 1 274 ? -6.623 -50.846 34.137 1.00 47.88 274 ASN A C 1
ATOM 2184 O O . ASN A 1 274 ? -7.407 -49.922 33.949 1.00 47.88 274 ASN A O 1
ATOM 2188 N N . ASP A 1 275 ? -6.104 -51.606 33.174 1.00 54.19 275 ASP A N 1
ATOM 2189 C CA . ASP A 1 275 ? -6.783 -52.372 32.119 1.00 54.19 275 ASP A CA 1
ATOM 2190 C C . ASP A 1 275 ? -8.078 -51.851 31.452 1.00 54.19 275 ASP A C 1
ATOM 2192 O O . ASP A 1 275 ? -9.161 -51.813 32.031 1.00 54.19 275 ASP A O 1
ATOM 2196 N N . VAL A 1 276 ? -7.894 -51.529 30.165 1.00 46.53 276 VAL A N 1
ATOM 2197 C CA . VAL A 1 276 ? -8.595 -51.965 28.930 1.00 46.53 276 VAL A CA 1
ATOM 2198 C C . VAL A 1 276 ? -9.767 -52.960 29.089 1.00 46.53 276 VAL A C 1
ATOM 2200 O O . VAL A 1 276 ? -9.676 -53.931 29.845 1.00 46.53 276 VAL A O 1
ATOM 2203 N N . PRO A 1 277 ? -10.844 -52.765 28.305 1.00 64.88 277 PRO A N 1
ATOM 2204 C CA . PRO A 1 277 ? -11.159 -53.697 27.202 1.00 64.88 277 PRO A CA 1
ATOM 2205 C C . PRO A 1 277 ? -11.053 -53.072 25.803 1.00 64.88 277 PRO A C 1
ATOM 2207 O O . PRO A 1 277 ? -11.445 -51.894 25.645 1.00 64.88 277 PRO A O 1
#

Radius of gyration: 25.05 Å; chains: 1; bounding box: 50×91×69 Å

Secondary structure (DSSP, 8-state):
---EEEEEEEETTEEEEEEEE--TT-TT--PPPEEE--------PPPPTT--TTEEEEEEEEEP----S---S----TT-EEEEES--STTTTS-EEETTEEEPPPTTBEEEEE--TT-GGGEEEEEEEEEEEETTEEEEEEEEEETT-PEEEEETTEEEEES---TT-TTTEEEEEES-SSPPSSTTS--EEEEE--SSS-TTEEEE-SSS--TTEEPEEEEHHHHTSTTT--S-EEEEPPTT---------------------------------

Sequence (277 aa):
EDTWETMESSILGIPYWCVKEIVDSDASKSSDYECLRMEYHATPTPPDEHQQPGSFGAFHIKLYWERRILLSHNETLDREWCMVSNYDGYPGSGVCWYGLEERNCTSTQLYIGKCLSGDERQWFFFDDLGSAYSGSQDHREVLIKTLDHHCLYRRASAIYVTTECDPNDPTQRFFALSGSFTPSSDPTAPSRFEIGQYLGYTLDNCLTNAHHPKSGEVVEFHVCEAARAHDDQTSYWELLRFPGFTGSLSNVARRSGNTAGSGAMLSNNKDNKNDVP

Organism: NCBI:txid568900

pLDDT: mean 71.85, std 22.14, range [30.33, 98.06]